Protein AF-A0A1G0ZQB7-F1 (afdb_monomer)

Solvent-accessible surface area (backbone atoms only — not comparable to full-atom values): 18658 Å² total; per-residue (Å²): 133,57,71,66,62,51,25,54,53,48,46,54,51,46,59,50,18,28,58,44,26,78,72,30,67,66,61,51,50,53,39,42,76,73,66,51,76,64,68,69,53,39,67,76,52,50,40,15,24,33,82,58,56,67,62,74,75,45,74,96,72,57,70,67,58,57,50,36,34,73,56,35,56,20,38,95,88,61,46,53,60,43,54,68,11,45,28,35,61,21,34,40,71,90,65,48,44,75,45,43,38,20,39,29,76,88,80,74,42,57,46,64,45,67,97,68,93,82,54,39,34,56,42,42,45,57,82,79,33,98,59,64,45,80,35,75,37,68,70,55,32,52,49,38,38,74,76,65,49,72,43,42,29,27,63,66,78,69,73,64,61,64,47,70,45,82,51,100,75,31,39,31,34,42,56,91,75,37,38,38,35,42,26,68,32,42,74,54,100,88,43,37,35,30,34,45,34,39,36,41,93,93,45,73,52,74,50,76,42,38,75,74,38,70,66,48,50,51,51,51,41,53,52,48,28,70,75,67,76,46,64,62,70,61,50,52,52,50,51,55,50,51,50,54,38,52,72,70,63,77,43,74,53,68,77,75,74,88,76,77,94,66,84,87,72,79,48,76,62,58,52,47,54,52,50,53,50,72,64,39,95,55,41,67,61,55,52,61,74,70,54,83,82,82,87,78,87,66,85,62,94,84,71,93,60,75,68,74,82,74,90,75,82,78,88,73,134

Radius of gyration: 23.97 Å; Cα contacts (8 Å, |Δi|>4): 428; chains: 1; bounding box: 48×66×54 Å

Mean predicted aligned error: 17.82 Å

Foldseek 3Di:
DDQVVLLVLLVVVLVVFLVQCVVDPPNQVLLVVLVQDDCVVCVVQSKGAAQFCVLVVDDPDDDSQVSCCVQQCAPPVSTGPQHQWTKTFFAALVRTTDKIWTQRSVVRAIDIGPDDDWTKHPNVLVVVDVWAFEDQDPSVVSVCVVVPNPRYMYTPQHTDDQNFDDDPAWTWGDDPQKIWGWGQFADDPQWTWTWIWIDGPRDIDIDIDTLNDPVRLVVVLVVCCVRPVDDSVSSNVVSVSVVVCVVVCVTPNNPPDDDDDDPDDDDPVNVVVVVVCVPDPCVVVVVVVPDDDDFDWDDDPDDPGGTGDDDDDDDDD

pLDDT: mean 75.72, std 21.31, range [24.89, 97.44]

Secondary structure (DSSP, 8-state):
--HHHHHHHHHHHHHHHHHHHHH-HHHHHHHHHTT---THHHHHTT-EE--S-HHHHS-SSSHHHHHHHHHTSB-TTSSBTTTT-EEEEEE-TTS-EEEEEEEETTTTEEEE-SS-S--EETGGGGGT-SS-EEPSSHHHHHHHHHTT---EEEETTSSSS-EEEEETTEEEEEETTEEEEEEEEEEETTEEEEEEEEEETTEEEEEEEETT-HHHHHHHHHHHHHHH---HHHHHHHHHHHHHHHHTT-S--S----------PPPHHHHHHHHHHHT-TTHHHHHHHH----PPP---SSS--------------

Nearest PDB structures (foldseek):
  3zm2-assembly1_A  TM=6.187E-01  e=9.526E-02  Homo sapiens
  3s3e-assembly1_A  TM=6.163E-01  e=3.653E-01  Drosophila melanogaster
  9eez-assembly1_A  TM=5.384E-01  e=2.920E-01  Homo sapiens
  2gjt-assembly3_B  TM=5.824E-01  e=4.571E-01  Homo sapiens
  2gjt-assembly3_A  TM=1.972E-01  e=1.668E-01  Homo sapiens

Structure (mmCIF, N/CA/C/O backbone):
data_AF-A0A1G0ZQB7-F1
#
_entry.id   AF-A0A1G0ZQB7-F1
#
loop_
_atom_site.group_PDB
_atom_site.id
_atom_site.type_symbol
_atom_site.label_atom_id
_atom_site.label_alt_id
_atom_site.label_comp_id
_atom_site.label_asym_id
_atom_site.label_entity_id
_atom_site.label_seq_id
_atom_site.pdbx_PDB_ins_code
_atom_site.Cartn_x
_atom_site.Cartn_y
_atom_site.Cartn_z
_atom_site.occupancy
_atom_site.B_iso_or_equiv
_atom_site.auth_seq_id
_atom_site.auth_comp_id
_atom_site.auth_asym_id
_atom_site.auth_atom_id
_atom_site.pdbx_PDB_model_num
ATOM 1 N N . MET A 1 1 ? -18.737 -5.219 5.527 1.00 72.38 1 MET A N 1
ATOM 2 C CA . MET A 1 1 ? -18.719 -4.867 4.092 1.00 72.38 1 MET A CA 1
ATOM 3 C C . MET A 1 1 ? -18.356 -6.118 3.322 1.00 72.38 1 MET A C 1
ATOM 5 O O . MET A 1 1 ? -17.461 -6.820 3.778 1.00 72.38 1 MET A O 1
ATOM 9 N N . ASP A 1 2 ? -19.062 -6.435 2.242 1.00 84.62 2 ASP A N 1
ATOM 10 C CA . ASP A 1 2 ? -18.733 -7.596 1.413 1.00 84.62 2 ASP A CA 1
ATOM 11 C C . ASP A 1 2 ? -17.463 -7.351 0.574 1.00 84.62 2 ASP A C 1
ATOM 13 O O . ASP A 1 2 ? -17.012 -6.213 0.400 1.00 84.62 2 ASP A O 1
ATOM 17 N N . ILE A 1 3 ? -16.868 -8.440 0.084 1.00 82.44 3 ILE A N 1
ATOM 18 C CA . ILE A 1 3 ? -15.588 -8.428 -0.637 1.00 82.44 3 ILE A CA 1
ATOM 19 C C . ILE A 1 3 ? -15.705 -7.667 -1.967 1.00 82.44 3 ILE A C 1
ATOM 21 O O . ILE A 1 3 ? -14.778 -6.945 -2.337 1.00 82.44 3 ILE A O 1
ATOM 25 N N . GLU A 1 4 ? -16.841 -7.778 -2.660 1.00 86.75 4 GLU A N 1
ATOM 26 C CA . GLU A 1 4 ? -17.081 -7.124 -3.952 1.00 86.75 4 GLU A CA 1
ATOM 27 C C . GLU A 1 4 ? -17.141 -5.606 -3.791 1.00 86.75 4 GLU A C 1
ATOM 29 O O . GLU A 1 4 ? -16.439 -4.860 -4.475 1.00 86.75 4 GLU A O 1
ATOM 34 N N . THR A 1 5 ? -17.915 -5.137 -2.812 1.00 88.69 5 THR A N 1
ATOM 35 C CA . THR A 1 5 ? -18.014 -3.714 -2.491 1.00 88.69 5 THR A CA 1
ATOM 36 C C . THR A 1 5 ? -16.660 -3.147 -2.081 1.00 88.69 5 THR A C 1
ATOM 38 O O . THR A 1 5 ? -16.290 -2.078 -2.571 1.00 88.69 5 THR A O 1
ATOM 41 N N . LYS A 1 6 ? -15.897 -3.859 -1.237 1.00 89.94 6 LYS A N 1
ATOM 42 C CA . LYS A 1 6 ? -14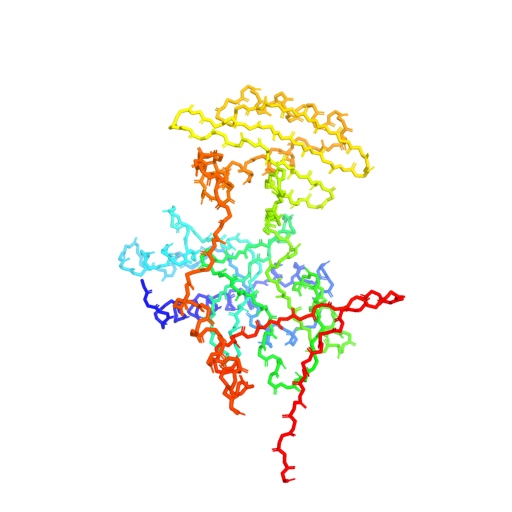.542 -3.443 -0.839 1.00 89.94 6 LYS A CA 1
ATOM 43 C C . LYS A 1 6 ? -13.636 -3.300 -2.061 1.00 89.94 6 LYS A C 1
ATOM 45 O O . LYS A 1 6 ? -13.023 -2.250 -2.235 1.00 89.94 6 LYS A O 1
ATOM 50 N N . SER A 1 7 ? -13.582 -4.320 -2.913 1.00 92.00 7 SER A N 1
ATOM 51 C CA . SER A 1 7 ? -12.745 -4.315 -4.113 1.00 92.00 7 SER A CA 1
ATOM 52 C C . SER A 1 7 ? -13.111 -3.180 -5.071 1.00 92.00 7 SER A C 1
ATOM 54 O O . SER A 1 7 ? -12.243 -2.426 -5.502 1.00 92.00 7 SER A O 1
ATOM 56 N N . ARG A 1 8 ? -14.408 -2.946 -5.301 1.00 94.00 8 ARG A N 1
ATOM 57 C CA . ARG A 1 8 ? -14.896 -1.829 -6.122 1.00 94.00 8 ARG A CA 1
ATOM 58 C C . ARG A 1 8 ? -14.489 -0.458 -5.571 1.00 94.00 8 ARG A C 1
ATOM 60 O O . ARG A 1 8 ? -14.256 0.471 -6.341 1.00 94.00 8 ARG A O 1
ATOM 67 N N . LEU A 1 9 ? -14.458 -0.290 -4.249 1.00 93.44 9 LEU A N 1
ATOM 68 C CA . LEU A 1 9 ? -14.012 0.961 -3.629 1.00 93.44 9 LEU A CA 1
ATOM 69 C C . LEU A 1 9 ? -12.501 1.154 -3.764 1.00 93.44 9 LEU A C 1
ATOM 71 O O . LEU A 1 9 ? -12.066 2.270 -4.043 1.00 93.44 9 LEU A O 1
ATOM 75 N N . ILE A 1 10 ? -11.728 0.075 -3.617 1.00 95.00 10 ILE A N 1
ATOM 76 C CA . ILE A 1 10 ? -10.285 0.081 -3.869 1.00 95.00 10 ILE A CA 1
ATOM 77 C C . ILE A 1 10 ? -10.023 0.475 -5.323 1.00 95.00 10 ILE A C 1
ATOM 79 O O . ILE A 1 10 ? -9.283 1.420 -5.558 1.00 95.00 10 ILE A O 1
ATOM 83 N N . GLU A 1 11 ? -10.705 -0.155 -6.280 1.00 95.56 11 GLU A N 1
ATOM 84 C CA . GLU A 1 11 ? -10.576 0.147 -7.709 1.00 95.56 11 GLU A CA 1
ATOM 85 C C . GLU A 1 11 ? -10.817 1.630 -8.021 1.00 95.56 11 GLU A C 1
ATOM 87 O O . GLU A 1 11 ? -10.038 2.274 -8.722 1.00 95.56 11 GLU A O 1
ATOM 92 N N . LYS A 1 12 ? -11.877 2.208 -7.444 1.00 93.62 12 LYS A N 1
ATOM 93 C CA . LYS A 1 12 ? -12.190 3.633 -7.609 1.00 93.62 12 LYS A CA 1
ATOM 94 C C . LYS A 1 12 ? -11.107 4.545 -7.041 1.00 93.62 12 LYS A C 1
ATOM 96 O O . LYS A 1 12 ? -10.814 5.569 -7.656 1.00 93.62 12 LYS A O 1
ATOM 101 N N . ALA A 1 13 ? -10.545 4.202 -5.884 1.00 94.50 13 ALA A N 1
ATOM 102 C CA . ALA A 1 13 ? -9.455 4.968 -5.297 1.00 94.50 13 ALA A CA 1
ATOM 103 C C . ALA A 1 13 ? -8.177 4.856 -6.139 1.00 94.50 13 ALA A C 1
ATOM 105 O O . ALA A 1 13 ? -7.566 5.877 -6.438 1.00 94.50 13 ALA A O 1
ATOM 106 N N . THR A 1 14 ? -7.833 3.654 -6.610 1.00 96.31 14 THR A N 1
ATOM 107 C CA . THR A 1 14 ? -6.703 3.422 -7.521 1.00 96.31 14 THR A CA 1
ATOM 108 C C . THR A 1 14 ? -6.827 4.276 -8.783 1.00 96.31 14 THR A C 1
ATOM 110 O O . THR A 1 14 ? -5.938 5.073 -9.069 1.00 96.31 14 THR A O 1
ATOM 113 N N . CYS A 1 15 ? -7.980 4.229 -9.463 1.00 94.75 15 CYS A N 1
ATOM 114 C CA . CYS A 1 15 ? -8.259 5.060 -10.639 1.00 94.75 15 CYS A CA 1
ATOM 115 C C . CYS A 1 15 ? -8.100 6.564 -10.368 1.00 94.75 15 CYS A C 1
ATOM 117 O O . CYS A 1 15 ? -7.731 7.332 -11.259 1.00 94.75 15 CYS A O 1
ATOM 119 N N . PHE A 1 16 ? -8.446 7.016 -9.160 1.00 94.88 16 PHE A N 1
ATOM 120 C CA . PHE A 1 16 ? -8.281 8.411 -8.772 1.00 94.88 16 PHE A CA 1
ATOM 121 C C . PHE A 1 16 ? -6.795 8.762 -8.605 1.00 94.88 16 PHE A C 1
ATOM 123 O O . PHE A 1 16 ? -6.338 9.772 -9.142 1.00 94.88 16 PHE A O 1
ATOM 130 N N . TYR A 1 17 ? -6.031 7.901 -7.931 1.00 96.31 17 TYR A N 1
ATOM 131 C CA . TYR A 1 17 ? -4.599 8.089 -7.709 1.00 96.31 17 TYR A CA 1
ATOM 132 C C . TYR A 1 17 ? -3.768 8.017 -8.987 1.00 96.31 17 TYR A C 1
ATOM 134 O O . TYR A 1 17 ? -2.833 8.801 -9.128 1.00 96.31 17 TYR A O 1
ATOM 142 N N . GLU A 1 18 ? -4.115 7.159 -9.945 1.00 94.56 18 GLU A N 1
ATOM 143 C CA . GLU A 1 18 ? -3.461 7.111 -11.262 1.00 94.56 18 GLU A CA 1
ATOM 144 C C . GLU A 1 18 ? -3.586 8.449 -12.008 1.00 94.56 18 GLU A C 1
ATOM 146 O O . GLU A 1 18 ? -2.608 8.990 -12.528 1.00 94.56 18 GLU A O 1
ATOM 151 N N . LYS A 1 19 ? -4.785 9.049 -12.000 1.00 90.75 19 LYS A N 1
ATOM 152 C CA . LYS A 1 19 ? -5.025 10.360 -12.628 1.00 90.75 19 LYS A CA 1
ATOM 153 C C . LYS A 1 19 ? -4.229 11.474 -11.949 1.00 90.75 19 LYS A C 1
ATOM 155 O O . LYS A 1 19 ? -3.677 12.343 -12.630 1.00 90.75 19 LYS A O 1
ATOM 160 N N . ALA A 1 20 ? -4.164 11.444 -10.619 1.00 90.38 20 ALA A N 1
ATOM 161 C CA . ALA A 1 20 ? -3.365 12.386 -9.845 1.00 90.38 20 ALA A CA 1
ATOM 162 C C . ALA A 1 20 ? -1.861 12.221 -10.131 1.00 90.38 20 ALA A C 1
ATOM 164 O O . ALA A 1 20 ? -1.165 13.218 -10.323 1.00 90.38 20 ALA A O 1
ATOM 165 N N . PHE A 1 21 ? -1.366 10.985 -10.256 1.00 93.44 21 PHE A N 1
ATOM 166 C CA . PHE A 1 21 ? 0.027 10.697 -10.612 1.00 93.44 21 PHE A CA 1
ATOM 167 C C . PHE A 1 21 ? 0.399 11.232 -11.994 1.00 93.44 21 PHE A C 1
ATOM 169 O O . PHE A 1 21 ? 1.407 11.924 -12.127 1.00 93.44 21 PHE A O 1
ATOM 176 N N . ALA A 1 22 ? -0.439 10.991 -13.007 1.00 85.81 22 ALA A N 1
ATOM 177 C CA . ALA A 1 22 ? -0.200 11.470 -14.369 1.00 85.81 22 ALA A CA 1
ATOM 178 C C . ALA A 1 22 ? -0.029 13.001 -14.438 1.00 85.81 22 ALA A C 1
ATOM 180 O O . ALA A 1 22 ? 0.757 13.514 -15.235 1.00 85.81 22 ALA A O 1
ATOM 181 N N . SER A 1 23 ? -0.725 13.727 -13.560 1.00 82.88 23 SER A N 1
ATOM 182 C CA . SER A 1 23 ? -0.659 15.191 -13.463 1.00 82.88 23 SER A CA 1
ATOM 183 C C . SER A 1 23 ? 0.441 15.694 -12.515 1.00 82.88 23 SER A C 1
ATOM 185 O O . SER A 1 23 ? 0.722 16.891 -12.480 1.00 82.88 23 SER A O 1
ATOM 187 N N . SER A 1 24 ? 1.083 14.809 -11.747 1.00 88.06 24 SER A N 1
ATOM 188 C CA . SER A 1 24 ? 2.056 15.164 -10.712 1.00 88.06 24 SER A CA 1
ATOM 189 C C . SER A 1 24 ? 3.488 15.029 -11.229 1.00 88.06 24 SER A C 1
ATOM 191 O O . SER A 1 24 ? 4.035 13.937 -11.376 1.00 88.06 24 SER A O 1
ATOM 193 N N . GLU A 1 25 ? 4.137 16.160 -11.512 1.00 89.69 25 GLU A N 1
ATOM 194 C CA . GLU A 1 25 ? 5.581 16.179 -11.796 1.00 89.69 25 GLU A CA 1
ATOM 195 C C . GLU A 1 25 ? 6.400 15.771 -10.563 1.00 89.69 25 GLU A C 1
ATOM 197 O O . GLU A 1 25 ? 7.389 15.054 -10.683 1.00 89.69 25 GLU A O 1
ATOM 202 N N . HIS A 1 26 ? 5.955 16.173 -9.370 1.00 87.62 26 HIS A N 1
ATOM 203 C CA . HIS A 1 26 ? 6.613 15.831 -8.112 1.00 87.62 26 HIS A CA 1
ATOM 204 C C . HIS A 1 26 ? 6.678 14.312 -7.890 1.00 87.62 26 HIS A C 1
ATOM 206 O O . HIS A 1 26 ? 7.757 13.787 -7.632 1.00 87.62 26 HIS A O 1
ATOM 212 N N . ALA A 1 27 ? 5.561 13.597 -8.067 1.00 87.38 27 ALA A N 1
ATOM 213 C CA . ALA A 1 27 ? 5.513 12.148 -7.859 1.00 87.38 27 ALA A CA 1
ATOM 214 C C . ALA A 1 27 ? 6.422 11.381 -8.834 1.00 87.38 27 ALA A C 1
ATOM 216 O O . ALA A 1 27 ? 7.095 10.431 -8.435 1.00 87.38 27 ALA A O 1
ATOM 217 N N . ARG A 1 28 ? 6.487 11.826 -10.096 1.00 89.94 28 ARG A N 1
ATOM 218 C CA . ARG A 1 28 ? 7.399 11.257 -11.101 1.00 89.94 28 ARG A CA 1
ATOM 219 C C . ARG A 1 28 ? 8.861 11.485 -10.725 1.00 89.94 28 ARG A C 1
ATOM 221 O O . ARG A 1 28 ? 9.631 10.532 -10.708 1.00 89.94 28 ARG A O 1
ATOM 228 N N . LYS A 1 29 ? 9.218 12.703 -10.305 1.00 91.12 29 LYS A N 1
ATOM 229 C CA . LYS A 1 29 ? 10.574 13.007 -9.818 1.00 91.12 29 LYS A CA 1
ATOM 230 C C . LYS A 1 29 ? 10.960 12.188 -8.586 1.00 91.12 29 LYS A C 1
ATOM 232 O O . LYS A 1 29 ? 12.118 11.803 -8.470 1.00 91.12 29 LYS A O 1
ATOM 237 N N . CYS A 1 30 ? 10.020 11.890 -7.685 1.00 88.31 30 CYS A N 1
ATOM 238 C CA . CYS A 1 30 ? 10.285 10.997 -6.554 1.00 88.31 30 CYS A CA 1
ATOM 239 C C . CYS A 1 30 ? 10.708 9.598 -7.028 1.00 88.31 30 CYS A C 1
ATOM 241 O O . CYS A 1 30 ? 11.708 9.075 -6.544 1.00 88.31 30 CYS A O 1
ATOM 243 N N . LEU A 1 31 ? 10.001 9.018 -8.002 1.00 89.94 31 LEU A N 1
ATOM 244 C CA . LEU A 1 31 ? 10.361 7.718 -8.577 1.00 89.94 31 LEU A CA 1
ATOM 245 C C . LEU A 1 31 ? 11.701 7.756 -9.321 1.00 89.94 31 LEU A C 1
ATOM 247 O O . LEU A 1 31 ? 12.546 6.891 -9.092 1.00 89.94 31 LEU A O 1
ATOM 251 N N . GLU A 1 32 ? 11.933 8.791 -10.128 1.00 91.56 32 GLU A N 1
ATOM 252 C CA . GLU A 1 32 ? 13.199 8.993 -10.843 1.00 91.56 32 GLU A CA 1
ATOM 253 C C . GLU A 1 32 ? 14.384 9.105 -9.872 1.00 91.56 32 GLU A C 1
ATOM 255 O O . GLU A 1 32 ? 15.432 8.503 -10.103 1.00 91.56 32 GLU A O 1
ATOM 260 N N . SER A 1 33 ? 14.209 9.812 -8.748 1.00 88.75 33 SER A N 1
ATOM 261 C CA . SER A 1 33 ? 15.242 9.949 -7.710 1.00 88.75 33 SER A CA 1
ATOM 262 C C . SER A 1 33 ? 15.573 8.635 -6.994 1.00 88.75 33 SER A C 1
ATOM 264 O O . SER A 1 33 ? 16.687 8.465 -6.506 1.00 88.75 33 SER A O 1
ATOM 266 N N . GLU A 1 34 ? 14.634 7.687 -6.982 1.00 85.69 34 GLU A N 1
ATOM 267 C CA . GLU A 1 34 ? 14.817 6.325 -6.466 1.00 85.69 34 GLU A CA 1
ATOM 268 C C . GLU A 1 34 ? 15.273 5.340 -7.565 1.00 85.69 34 GLU A C 1
ATOM 270 O O . GLU A 1 34 ? 15.361 4.133 -7.332 1.00 85.69 34 GLU A O 1
ATOM 275 N N . GLY A 1 35 ? 15.594 5.842 -8.764 1.00 89.94 35 GLY A N 1
ATOM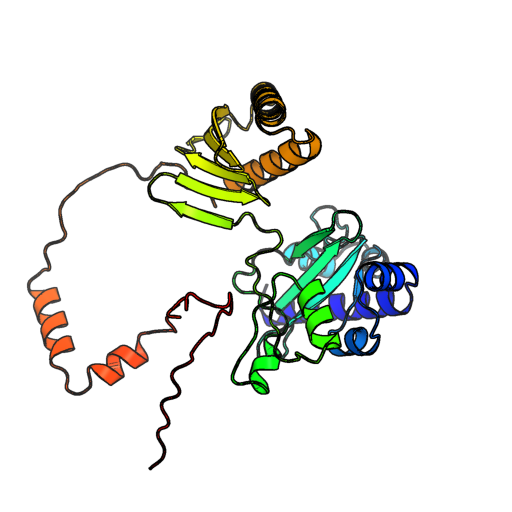 276 C CA . GLY A 1 35 ? 16.138 5.067 -9.881 1.00 89.94 35 GLY A CA 1
ATOM 277 C C . GLY A 1 35 ? 15.094 4.419 -10.793 1.00 89.94 35 GLY A C 1
ATOM 278 O O . GLY A 1 35 ? 15.466 3.630 -11.659 1.00 89.94 35 GLY A O 1
ATOM 279 N N . ILE A 1 36 ? 13.808 4.742 -10.630 1.00 93.25 36 ILE A N 1
ATOM 280 C CA . ILE A 1 36 ? 12.731 4.248 -11.495 1.00 93.25 36 ILE A CA 1
ATOM 281 C C . ILE A 1 36 ? 12.504 5.245 -12.630 1.00 93.25 36 ILE A C 1
ATOM 283 O O . ILE A 1 36 ? 11.901 6.295 -12.430 1.00 93.25 36 ILE A O 1
ATOM 287 N N . THR A 1 37 ? 13.003 4.925 -13.823 1.00 89.56 37 THR A N 1
ATOM 288 C CA . THR A 1 37 ? 12.996 5.844 -14.980 1.00 89.56 37 THR A CA 1
ATOM 289 C C . THR A 1 37 ? 12.203 5.327 -16.181 1.00 89.56 37 THR A C 1
ATOM 291 O O . THR A 1 37 ? 11.985 6.067 -17.141 1.00 89.56 37 THR A O 1
ATOM 294 N N . ASP A 1 38 ? 11.745 4.071 -16.154 1.00 87.88 38 ASP A N 1
ATOM 295 C CA . ASP A 1 38 ? 10.928 3.504 -17.227 1.00 87.88 38 ASP A CA 1
ATOM 296 C C . ASP A 1 38 ? 9.439 3.810 -17.021 1.00 87.88 38 ASP A C 1
ATOM 298 O O . ASP A 1 38 ? 8.728 3.117 -16.291 1.00 87.88 38 ASP A O 1
ATOM 302 N N . ASN A 1 39 ? 8.948 4.822 -17.735 1.00 87.25 39 ASN A N 1
ATOM 303 C CA . ASN A 1 39 ? 7.552 5.254 -17.660 1.00 87.25 39 ASN A CA 1
ATOM 304 C C . ASN A 1 39 ? 6.542 4.165 -18.069 1.00 87.25 39 ASN A C 1
ATOM 306 O O . ASN A 1 39 ? 5.371 4.264 -17.705 1.00 87.25 39 ASN A O 1
ATOM 310 N N . ARG A 1 40 ? 6.956 3.111 -18.790 1.00 90.25 40 ARG A N 1
ATOM 311 C CA . ARG A 1 40 ? 6.066 1.987 -19.147 1.00 90.25 40 ARG A CA 1
ATOM 312 C C . ARG A 1 40 ? 5.600 1.218 -17.911 1.00 90.25 40 ARG A C 1
ATOM 314 O O . ARG A 1 40 ? 4.520 0.630 -17.925 1.00 90.25 40 ARG A O 1
ATOM 321 N N . LEU A 1 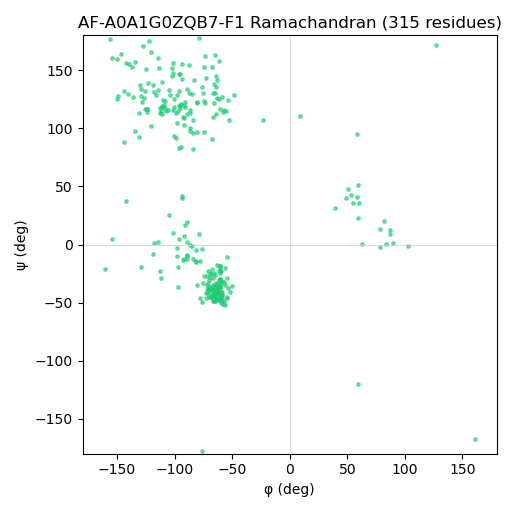41 ? 6.390 1.245 -16.837 1.00 90.88 41 LEU A N 1
ATOM 322 C CA . LEU A 1 41 ? 6.022 0.632 -15.564 1.00 90.88 41 LEU A CA 1
ATOM 323 C C . LEU A 1 41 ? 4.861 1.360 -14.885 1.00 90.88 41 LEU A C 1
ATOM 325 O O . LEU A 1 41 ? 4.126 0.736 -14.127 1.00 90.88 41 LEU A O 1
ATOM 329 N N . TYR A 1 42 ? 4.665 2.650 -15.176 1.00 90.56 42 TYR A N 1
ATOM 330 C CA . TYR A 1 42 ? 3.627 3.456 -14.535 1.00 90.56 42 TYR A CA 1
ATOM 331 C C . TYR A 1 42 ? 2.238 2.968 -14.935 1.00 90.56 42 TYR A C 1
ATOM 333 O O . TYR A 1 42 ? 1.396 2.740 -14.072 1.00 90.56 42 TYR A O 1
ATOM 341 N N . GLU A 1 43 ? 2.026 2.747 -16.232 1.00 88.56 43 GLU A N 1
ATOM 342 C CA . GLU A 1 43 ? 0.772 2.204 -16.757 1.00 88.56 43 GLU A CA 1
ATOM 343 C C . GLU A 1 43 ? 0.633 0.714 -16.428 1.00 88.56 43 GLU A C 1
ATOM 345 O O . GLU A 1 43 ? -0.402 0.295 -15.915 1.00 88.56 43 GLU A O 1
ATOM 350 N N . ARG A 1 44 ? 1.698 -0.077 -16.637 1.00 91.50 44 ARG A N 1
ATOM 351 C CA . ARG A 1 44 ? 1.697 -1.526 -16.374 1.00 91.50 44 ARG A CA 1
ATOM 352 C C . ARG A 1 44 ? 1.272 -1.863 -14.947 1.00 91.50 44 ARG A C 1
ATOM 354 O O . ARG A 1 44 ? 0.472 -2.770 -14.757 1.00 91.50 44 ARG A O 1
ATOM 361 N N . HIS A 1 45 ? 1.813 -1.142 -13.968 1.00 94.38 45 HIS A N 1
ATOM 362 C CA . HIS A 1 45 ? 1.570 -1.390 -12.545 1.00 94.38 45 HIS A CA 1
ATOM 363 C C . HIS A 1 45 ? 0.568 -0.426 -11.923 1.00 94.38 45 HIS A C 1
ATOM 365 O O . HIS A 1 45 ? 0.417 -0.415 -10.700 1.00 94.38 45 HIS A O 1
ATOM 371 N N . ARG 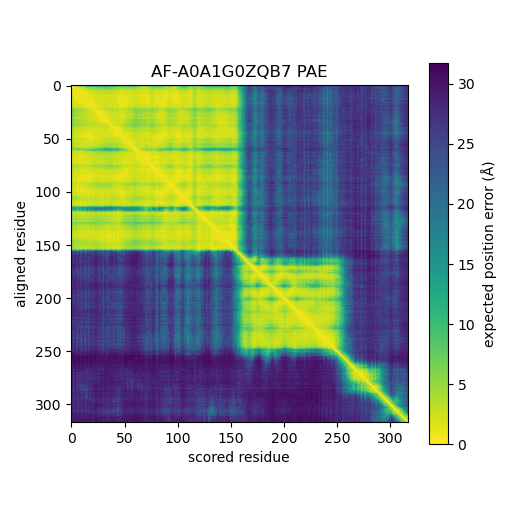A 1 46 ? -0.116 0.374 -12.754 1.00 95.31 46 ARG A N 1
ATOM 372 C CA . ARG A 1 46 ? -1.152 1.324 -12.329 1.00 95.31 46 ARG A CA 1
ATOM 373 C C . ARG A 1 46 ? -0.683 2.222 -11.182 1.00 95.31 46 ARG A C 1
ATOM 375 O O . ARG A 1 46 ? -1.354 2.368 -10.157 1.00 95.31 46 ARG A O 1
ATOM 382 N N . ILE A 1 47 ? 0.516 2.779 -11.335 1.00 96.38 47 ILE A N 1
ATOM 383 C CA . ILE A 1 47 ? 1.137 3.611 -10.308 1.00 96.38 47 ILE A CA 1
ATOM 384 C C . ILE A 1 47 ? 0.328 4.899 -10.141 1.00 96.38 47 ILE A C 1
ATOM 386 O O . ILE A 1 47 ? 0.014 5.600 -11.103 1.00 96.38 47 ILE A O 1
ATOM 390 N N . GLY A 1 48 ? 0.008 5.210 -8.889 1.00 97.12 48 GLY A N 1
ATOM 391 C CA . GLY A 1 48 ? -0.773 6.374 -8.498 1.00 97.12 48 GLY A CA 1
ATOM 392 C C . GLY A 1 48 ? -0.039 7.294 -7.524 1.00 97.12 48 GLY A C 1
ATOM 393 O O . GLY A 1 48 ? 1.067 7.011 -7.067 1.00 97.12 48 GLY A O 1
ATOM 394 N N . PHE A 1 49 ? -0.664 8.424 -7.202 1.00 97.44 49 PHE A N 1
ATOM 395 C CA . PHE A 1 49 ? -0.191 9.367 -6.198 1.00 97.44 49 PHE A CA 1
ATOM 396 C C . PHE A 1 49 ? -1.373 9.902 -5.405 1.00 97.44 49 PHE A C 1
ATOM 398 O O . PHE A 1 49 ? -2.352 10.381 -5.975 1.00 97.44 49 PHE A O 1
ATOM 405 N N . SER A 1 50 ? -1.274 9.841 -4.083 1.00 96.75 50 SER A N 1
ATOM 406 C CA . SER A 1 50 ? -2.308 10.349 -3.187 1.00 96.75 50 SER A CA 1
ATOM 407 C C . SER A 1 50 ? -1.912 11.740 -2.684 1.00 96.75 50 SER A C 1
ATOM 409 O O . SER A 1 50 ? -1.234 11.887 -1.670 1.00 96.75 50 SER A O 1
ATOM 411 N N . ASP A 1 51 ? -2.349 12.785 -3.384 1.00 92.50 51 ASP A N 1
ATOM 412 C CA . ASP A 1 51 ? -2.022 14.193 -3.103 1.00 92.50 51 ASP A CA 1
ATOM 413 C C . ASP A 1 51 ? -2.961 14.875 -2.082 1.00 92.50 51 ASP A C 1
ATOM 415 O O . ASP A 1 51 ? -2.789 16.050 -1.744 1.00 92.50 51 ASP A O 1
ATOM 419 N N . GLY A 1 52 ? -3.962 14.159 -1.562 1.00 90.94 52 GLY A N 1
ATOM 420 C CA . GLY A 1 52 ? -4.980 14.730 -0.677 1.00 90.94 52 GLY A CA 1
ATOM 421 C C . GLY A 1 52 ? -6.214 15.281 -1.409 1.00 90.94 52 GLY A C 1
ATOM 422 O O . GLY A 1 52 ? -7.093 15.863 -0.763 1.00 90.94 52 GLY A O 1
ATOM 423 N N . SER A 1 53 ? -6.285 15.173 -2.741 1.00 91.00 53 SER A N 1
ATOM 424 C CA . SER A 1 53 ? -7.402 15.697 -3.531 1.00 91.00 53 SER A CA 1
ATOM 425 C C . SER A 1 53 ? -8.632 14.786 -3.567 1.00 91.00 53 SER A C 1
ATOM 427 O O . SER A 1 53 ? -9.717 15.291 -3.870 1.00 91.00 53 SER A O 1
ATOM 429 N N . LEU A 1 54 ? -8.537 13.507 -3.177 1.00 90.19 54 LEU A N 1
ATOM 430 C CA . LEU A 1 54 ? -9.685 12.588 -3.169 1.00 90.19 54 LEU A CA 1
ATOM 431 C C . LEU A 1 54 ? -10.789 13.122 -2.260 1.00 90.19 54 LEU A C 1
ATOM 433 O O . LEU A 1 54 ? -11.955 13.145 -2.644 1.00 90.19 54 LEU A O 1
ATOM 437 N N . VAL A 1 55 ? -10.419 13.643 -1.087 1.00 89.06 55 VAL A N 1
ATOM 438 C CA . VAL A 1 55 ? -11.370 14.222 -0.121 1.00 89.06 55 VAL A CA 1
ATOM 439 C C . VAL A 1 55 ? -12.168 15.379 -0.729 1.00 89.06 55 VAL A C 1
ATOM 441 O O . VAL A 1 55 ? -13.334 15.560 -0.396 1.00 89.06 55 VAL A O 1
ATOM 444 N N . LYS A 1 56 ? -11.574 16.142 -1.657 1.00 89.06 56 LYS A N 1
ATOM 445 C CA . LYS A 1 56 ? -12.248 17.259 -2.339 1.00 89.06 56 LYS A CA 1
ATOM 446 C C . LYS A 1 56 ? -13.251 16.781 -3.391 1.00 89.06 56 LYS A C 1
ATOM 448 O O . LYS A 1 56 ? -14.203 17.498 -3.682 1.00 89.06 56 LYS A O 1
ATOM 453 N N . ALA A 1 57 ? -13.028 15.599 -3.964 1.00 85.94 57 ALA A N 1
ATOM 454 C CA . ALA A 1 57 ? -13.915 14.976 -4.943 1.00 85.94 57 ALA A CA 1
ATOM 455 C C . ALA A 1 57 ? -15.077 14.201 -4.294 1.00 85.94 57 ALA A C 1
ATOM 457 O O . ALA A 1 57 ? -16.023 13.812 -4.980 1.00 85.94 57 ALA A O 1
ATOM 458 N N . LEU A 1 58 ? -15.013 13.966 -2.981 1.00 86.06 58 LEU A N 1
ATOM 459 C CA . LEU A 1 58 ? -16.045 13.271 -2.221 1.00 86.06 58 LEU A CA 1
ATOM 460 C C . LEU A 1 58 ? -17.138 14.233 -1.728 1.00 86.06 58 LEU A C 1
ATOM 462 O O . LEU A 1 58 ? -16.887 15.423 -1.514 1.00 86.06 58 LEU A O 1
ATOM 466 N N . PRO A 1 59 ? -18.368 13.734 -1.499 1.00 85.88 59 PRO A N 1
ATOM 467 C CA . PRO A 1 59 ? -19.374 14.505 -0.782 1.00 85.88 59 PRO A CA 1
ATOM 468 C C . PRO A 1 59 ? -18.892 14.815 0.643 1.00 85.88 59 PRO A C 1
ATOM 470 O O . PRO A 1 59 ? -18.051 14.111 1.194 1.00 85.88 59 PRO A O 1
ATOM 473 N N . LYS A 1 60 ? -19.452 15.856 1.271 1.00 80.69 60 LYS A N 1
ATOM 474 C CA . LYS A 1 60 ? -19.082 16.257 2.643 1.00 80.69 60 LYS A CA 1
ATOM 475 C C . LYS A 1 60 ? -19.535 15.257 3.715 1.00 80.69 60 LYS A C 1
ATOM 477 O O . LYS A 1 60 ? -18.941 15.204 4.785 1.00 80.69 60 LYS A O 1
ATOM 482 N N . GLN A 1 61 ? -20.614 14.520 3.457 1.00 80.62 61 GLN A N 1
ATOM 483 C CA . GLN A 1 61 ? -21.165 13.486 4.336 1.00 80.62 61 GLN A CA 1
ATOM 484 C C . GLN A 1 61 ? -21.768 12.362 3.487 1.00 80.62 61 GLN A C 1
ATOM 486 O O . GLN A 1 61 ? -22.043 12.545 2.300 1.00 80.62 61 GLN A O 1
ATOM 491 N N . GLY A 1 62 ? -22.006 11.210 4.110 1.00 86.69 62 GLY A N 1
ATOM 492 C CA . GLY A 1 62 ? -22.775 10.119 3.523 1.00 86.69 62 GLY A CA 1
ATOM 493 C C . GLY A 1 62 ? -22.045 8.784 3.539 1.00 86.69 62 GLY A C 1
ATOM 494 O O . GLY A 1 62 ? -20.848 8.704 3.809 1.00 86.69 62 GLY A O 1
ATOM 495 N N . ARG A 1 63 ? -22.794 7.739 3.176 1.00 89.81 63 ARG A N 1
ATOM 496 C CA . ARG A 1 63 ? -22.384 6.331 3.263 1.00 89.81 63 ARG A CA 1
ATOM 497 C C . ARG A 1 63 ? -21.016 6.038 2.641 1.00 89.81 63 ARG A C 1
ATOM 499 O O . ARG A 1 63 ? -20.269 5.229 3.174 1.00 89.81 63 ARG A O 1
ATOM 506 N N . ILE A 1 64 ? -20.669 6.709 1.542 1.00 89.06 64 ILE A N 1
ATOM 507 C CA . ILE A 1 64 ? -19.377 6.519 0.871 1.00 89.06 64 ILE A CA 1
ATOM 508 C C . ILE A 1 64 ? -18.186 6.904 1.759 1.00 89.06 64 ILE A C 1
ATOM 510 O O . ILE A 1 64 ? -17.157 6.242 1.705 1.00 89.06 64 ILE A O 1
ATOM 514 N N . ILE A 1 65 ? -18.314 7.935 2.599 1.00 90.25 65 ILE A N 1
ATOM 515 C CA . ILE A 1 65 ? -17.237 8.343 3.511 1.00 90.25 65 ILE A CA 1
ATOM 516 C C . ILE A 1 65 ? -17.032 7.264 4.567 1.00 90.25 65 ILE A C 1
ATOM 518 O O . ILE A 1 65 ? -15.897 6.868 4.822 1.00 90.25 65 ILE A O 1
ATOM 522 N N . ASP A 1 66 ? -18.122 6.761 5.143 1.00 90.81 66 ASP A N 1
ATOM 523 C CA . ASP A 1 66 ? -18.076 5.712 6.163 1.00 90.81 66 ASP A CA 1
ATOM 524 C C . ASP A 1 66 ? -17.496 4.413 5.593 1.00 90.81 66 ASP A C 1
ATOM 526 O O . ASP A 1 66 ? -16.676 3.757 6.234 1.00 90.81 66 ASP A O 1
ATOM 530 N N . GLU A 1 67 ? -17.851 4.072 4.352 1.00 92.38 67 GLU A N 1
ATOM 531 C CA . GLU A 1 67 ? -17.282 2.930 3.640 1.00 92.38 67 GLU A CA 1
ATOM 532 C C . GLU A 1 67 ? -15.777 3.113 3.380 1.00 92.38 67 GLU A C 1
ATOM 534 O O . GLU A 1 67 ? -14.994 2.210 3.678 1.00 92.38 67 GLU A O 1
ATOM 539 N N . LEU A 1 68 ? -15.340 4.287 2.909 1.00 89.94 68 LEU A N 1
ATOM 540 C CA . LEU A 1 68 ? -13.920 4.581 2.682 1.00 89.94 68 LEU A CA 1
ATOM 541 C C . LEU A 1 68 ? -13.100 4.598 3.982 1.00 89.94 68 LEU A C 1
ATOM 543 O O . LEU A 1 68 ? -11.951 4.150 3.979 1.00 89.94 68 LEU A O 1
ATOM 547 N N . LYS A 1 69 ? -13.689 5.056 5.094 1.00 91.12 69 LYS A N 1
ATOM 548 C CA . LYS A 1 69 ? -13.098 4.948 6.438 1.00 91.12 69 LYS A CA 1
ATOM 549 C C . LYS A 1 69 ? -13.015 3.499 6.903 1.00 91.12 69 LYS A C 1
ATOM 551 O O . LYS A 1 69 ? -11.987 3.073 7.420 1.00 91.12 69 LYS A O 1
ATOM 556 N N . SER A 1 70 ? -14.074 2.722 6.683 1.00 89.44 70 SER A N 1
ATOM 557 C CA . SER A 1 70 ? -14.137 1.313 7.075 1.00 89.44 70 SER A CA 1
ATOM 558 C C . SER A 1 70 ? -13.087 0.455 6.367 1.00 89.44 70 SER A C 1
ATOM 560 O O . SER A 1 70 ? -12.604 -0.500 6.973 1.00 89.44 70 SER A O 1
ATOM 562 N N . ILE A 1 71 ? -12.745 0.757 5.109 1.00 88.81 71 ILE A N 1
ATOM 563 C CA . ILE A 1 71 ? -11.690 0.034 4.375 1.00 88.81 71 ILE A CA 1
ATOM 564 C C . ILE A 1 71 ? -10.293 0.634 4.576 1.00 88.81 71 ILE A C 1
ATOM 566 O O . ILE A 1 71 ? -9.312 -0.004 4.206 1.00 88.81 71 ILE A O 1
ATOM 570 N N . GLY A 1 72 ? -10.199 1.835 5.153 1.00 89.81 72 GLY A N 1
ATOM 571 C CA . GLY A 1 72 ? -8.944 2.515 5.465 1.00 89.81 72 GLY A CA 1
ATOM 572 C C . GLY A 1 72 ? -8.348 3.366 4.342 1.00 89.81 72 GLY A C 1
ATOM 573 O O . GLY A 1 72 ? -7.202 3.775 4.468 1.00 89.81 72 GLY A O 1
ATOM 574 N N . ILE A 1 73 ? -9.087 3.663 3.265 1.00 91.88 73 ILE A N 1
ATOM 575 C CA . ILE A 1 73 ? -8.662 4.684 2.282 1.00 91.88 73 ILE A CA 1
ATOM 576 C C . ILE A 1 73 ? -8.630 6.059 2.959 1.00 91.88 73 ILE A C 1
ATOM 578 O O . ILE A 1 73 ? -7.692 6.835 2.780 1.00 91.88 73 ILE A O 1
ATOM 582 N N . LEU A 1 74 ? -9.649 6.340 3.776 1.00 90.62 74 LEU A N 1
ATOM 583 C CA . LEU A 1 74 ? -9.672 7.481 4.682 1.00 90.62 74 LEU A CA 1
ATOM 584 C C . LEU A 1 74 ? -9.371 7.009 6.106 1.00 90.62 74 LEU A C 1
ATOM 586 O O . LEU A 1 74 ? -9.804 5.937 6.525 1.00 90.62 74 LEU A O 1
ATOM 590 N N . ASN A 1 75 ? -8.669 7.830 6.878 1.00 86.94 75 ASN A N 1
ATOM 591 C CA . ASN A 1 75 ? -8.542 7.636 8.316 1.00 86.94 75 ASN A CA 1
ATOM 592 C C . ASN A 1 75 ? -9.806 8.120 9.054 1.00 86.94 75 ASN A C 1
ATOM 594 O O . ASN A 1 75 ? -10.735 8.679 8.465 1.00 86.94 75 ASN A O 1
ATOM 598 N N . GLN A 1 76 ? -9.831 7.958 10.379 1.00 84.38 76 GLN A N 1
ATOM 599 C CA . GLN A 1 76 ? -10.981 8.362 11.200 1.00 84.38 76 GLN A CA 1
ATOM 600 C C . GLN A 1 76 ? -11.288 9.867 11.113 1.00 84.38 76 GLN A C 1
ATOM 602 O O . GLN A 1 76 ? -12.457 10.262 11.138 1.00 84.38 76 GLN A O 1
ATOM 607 N N . ASN A 1 77 ? -10.259 10.688 10.887 1.00 86.00 77 ASN A N 1
ATOM 608 C CA . ASN A 1 77 ? -10.371 12.135 10.697 1.00 86.00 77 ASN A CA 1
ATOM 609 C C . ASN A 1 77 ? -10.890 12.520 9.297 1.00 86.00 77 ASN A C 1
ATOM 611 O O . ASN A 1 77 ? -11.119 13.696 9.034 1.00 86.00 77 ASN A O 1
ATOM 615 N N . GLY A 1 78 ? -11.097 11.551 8.398 1.00 87.00 78 GLY A N 1
ATOM 616 C CA . GLY A 1 78 ? -11.562 11.789 7.030 1.00 87.00 78 GLY A CA 1
ATOM 617 C C . GLY A 1 78 ? -10.473 12.279 6.076 1.00 87.00 78 GLY A C 1
ATOM 618 O O . GLY A 1 78 ? -10.798 12.735 4.984 1.00 87.00 78 GLY A O 1
ATOM 619 N N . THR A 1 79 ? -9.198 12.192 6.461 1.00 91.38 79 THR A N 1
ATOM 620 C CA . THR A 1 79 ? -8.076 12.459 5.554 1.00 91.38 79 THR A CA 1
ATOM 621 C C . THR A 1 79 ? -7.589 11.163 4.925 1.00 91.38 79 THR A C 1
ATOM 623 O O . THR A 1 79 ? -7.744 10.090 5.502 1.00 91.38 79 THR A O 1
ATOM 626 N N . GLU A 1 80 ? -6.964 11.252 3.759 1.00 92.00 80 GLU A N 1
ATOM 627 C CA . GLU A 1 80 ? -6.428 10.079 3.063 1.00 92.00 80 GLU A CA 1
ATOM 628 C C . GLU A 1 80 ? -5.316 9.404 3.869 1.00 92.00 80 GLU A C 1
ATOM 630 O O . GLU A 1 80 ? -4.429 10.087 4.387 1.00 92.00 80 GLU A O 1
ATOM 635 N N . LEU A 1 81 ? -5.353 8.071 3.961 1.00 93.31 81 LEU A N 1
ATOM 636 C CA . LEU A 1 81 ? -4.302 7.277 4.604 1.00 93.31 81 LEU A CA 1
ATOM 637 C C . LEU A 1 81 ? -2.964 7.440 3.876 1.00 93.31 81 LEU A C 1
ATOM 639 O O . LEU A 1 81 ? -1.923 7.563 4.512 1.00 93.31 81 LEU A O 1
ATOM 643 N N . PHE A 1 82 ? -3.005 7.458 2.545 1.00 94.75 82 PHE A N 1
ATOM 644 C CA . PHE A 1 82 ? -1.826 7.487 1.683 1.00 94.75 82 PHE A CA 1
ATOM 645 C C . PHE A 1 82 ? -1.379 8.903 1.318 1.00 94.75 82 PHE A C 1
ATOM 647 O O . PHE A 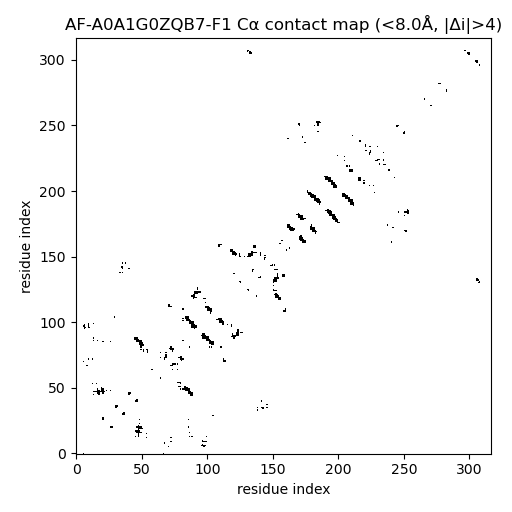1 82 ? -0.643 9.077 0.352 1.00 94.75 82 PHE A O 1
ATOM 654 N N . LYS A 1 83 ? -1.829 9.945 2.028 1.00 94.88 83 LYS A N 1
ATOM 655 C CA . LYS A 1 83 ? -1.471 11.330 1.691 1.00 94.88 83 LYS A CA 1
ATOM 656 C C . LYS A 1 83 ? 0.057 11.493 1.594 1.00 94.88 83 LYS A C 1
ATOM 658 O O . LYS A 1 83 ? 0.768 11.182 2.542 1.00 94.88 83 LYS A O 1
ATOM 663 N N . GLY A 1 84 ? 0.535 11.985 0.451 1.00 92.62 84 GLY A N 1
ATOM 664 C CA . GLY A 1 84 ? 1.955 12.138 0.120 1.00 92.62 84 GLY A CA 1
ATOM 665 C C . GLY A 1 84 ? 2.637 10.880 -0.431 1.00 92.62 84 GLY A C 1
ATOM 666 O O . GLY A 1 84 ? 3.825 10.928 -0.726 1.00 92.62 84 GLY A O 1
ATOM 667 N N . CYS A 1 85 ? 1.929 9.759 -0.585 1.00 95.94 85 CYS A N 1
ATOM 668 C CA . CYS A 1 85 ? 2.516 8.500 -1.041 1.00 95.94 85 CYS A CA 1
ATOM 669 C C . CYS A 1 85 ? 2.336 8.278 -2.547 1.00 95.94 85 CYS A C 1
ATOM 671 O O . CYS A 1 85 ? 1.285 8.587 -3.116 1.00 95.94 85 CYS A O 1
ATOM 673 N N . VAL A 1 86 ? 3.330 7.629 -3.157 1.00 97.25 86 VAL A N 1
ATOM 674 C CA . VAL A 1 86 ? 3.173 6.906 -4.425 1.00 97.25 86 VAL A CA 1
ATOM 675 C C . VAL A 1 86 ? 2.437 5.602 -4.132 1.00 97.25 86 VAL A C 1
ATOM 677 O O . VAL A 1 86 ? 2.806 4.886 -3.206 1.00 97.25 86 VAL A O 1
ATOM 680 N N . THR A 1 87 ? 1.382 5.290 -4.874 1.00 97.44 87 THR A N 1
ATOM 681 C CA . THR A 1 87 ? 0.508 4.147 -4.593 1.00 97.44 87 THR A CA 1
ATOM 682 C C . THR A 1 87 ? 0.636 3.056 -5.646 1.00 97.44 87 THR A C 1
ATOM 684 O O . THR A 1 87 ? 0.643 3.343 -6.838 1.00 97.44 87 THR A O 1
ATOM 687 N N . PHE A 1 88 ? 0.634 1.804 -5.203 1.00 96.88 88 PHE A N 1
ATOM 688 C CA . PHE A 1 88 ? 0.664 0.601 -6.024 1.00 96.88 88 PHE A CA 1
ATOM 689 C C . PHE A 1 88 ? -0.547 -0.259 -5.657 1.00 96.88 88 PHE A C 1
ATOM 691 O O . PHE A 1 88 ? -0.628 -0.729 -4.514 1.00 96.88 88 PHE A O 1
ATOM 698 N N . PRO A 1 89 ? -1.519 -0.463 -6.557 1.00 95.69 89 PRO A N 1
ATOM 699 C CA . PRO A 1 89 ? -2.588 -1.405 -6.281 1.00 95.69 89 PRO A CA 1
ATOM 700 C C . PRO A 1 89 ? -2.026 -2.821 -6.154 1.00 95.69 89 PRO A C 1
ATOM 702 O O . PRO A 1 89 ? -1.067 -3.206 -6.820 1.00 95.69 89 PRO A O 1
ATOM 705 N N . ILE A 1 90 ? -2.634 -3.600 -5.267 1.00 94.31 90 ILE A N 1
ATOM 706 C CA . ILE A 1 90 ? -2.353 -5.020 -5.108 1.00 94.31 90 ILE A CA 1
ATOM 707 C C . ILE A 1 90 ? -3.576 -5.772 -5.595 1.00 94.31 90 ILE A C 1
ATOM 709 O O . ILE A 1 90 ? -4.665 -5.614 -5.030 1.00 94.31 90 ILE A O 1
ATOM 713 N N . MET A 1 91 ? -3.359 -6.589 -6.616 1.00 91.25 91 MET A N 1
ATOM 714 C CA . MET A 1 91 ? -4.371 -7.437 -7.225 1.00 91.25 91 MET A CA 1
ATOM 715 C C . MET A 1 91 ? -4.214 -8.880 -6.746 1.00 91.25 91 MET A C 1
ATOM 717 O O . MET A 1 91 ? -3.113 -9.300 -6.379 1.00 91.25 91 MET A O 1
ATOM 721 N N . ASP A 1 92 ? -5.312 -9.628 -6.712 1.00 87.50 92 ASP A N 1
ATOM 722 C CA . ASP A 1 92 ? -5.246 -11.084 -6.609 1.00 87.50 92 ASP A CA 1
ATOM 723 C C . ASP A 1 92 ? -4.865 -11.727 -7.954 1.00 87.50 92 ASP A C 1
ATOM 725 O O . ASP A 1 92 ? -4.577 -11.044 -8.937 1.00 87.50 92 ASP A O 1
ATOM 729 N N . GLU A 1 93 ? -4.829 -13.059 -7.995 1.00 85.50 93 GLU A N 1
ATOM 730 C CA . GLU A 1 93 ? -4.484 -13.809 -9.205 1.00 85.50 93 GLU A CA 1
ATOM 731 C C . GLU A 1 93 ? -5.453 -13.522 -10.358 1.00 85.50 93 GLU A C 1
ATOM 733 O O . GLU A 1 93 ? -5.027 -13.524 -11.509 1.00 85.50 93 GLU A O 1
ATOM 738 N N . ASP A 1 94 ? -6.720 -13.203 -10.079 1.00 85.62 94 ASP A N 1
ATOM 739 C CA . ASP A 1 94 ? -7.748 -12.895 -11.078 1.00 85.62 94 ASP A CA 1
ATOM 740 C C . ASP A 1 94 ? -7.694 -11.452 -11.595 1.00 85.62 94 ASP A C 1
ATOM 742 O O . ASP A 1 94 ? -8.393 -11.105 -12.547 1.00 85.62 94 ASP A O 1
ATOM 746 N N . GLY A 1 95 ? -6.812 -10.637 -11.025 1.00 86.56 95 GLY A N 1
ATOM 747 C CA . GLY A 1 95 ? -6.641 -9.230 -11.353 1.00 86.56 95 GLY A CA 1
ATOM 748 C C . GLY A 1 95 ? -7.636 -8.307 -10.664 1.00 86.56 95 GLY A C 1
ATOM 749 O O . GLY A 1 95 ? -7.881 -7.177 -11.093 1.00 86.56 95 GLY A O 1
ATOM 750 N N . LYS A 1 96 ? -8.237 -8.785 -9.574 1.00 90.25 96 LYS A N 1
ATOM 751 C CA . LYS A 1 96 ? -9.167 -8.009 -8.771 1.00 90.25 96 LYS A CA 1
ATOM 752 C C . LYS A 1 96 ? -8.415 -7.246 -7.676 1.00 90.25 96 LYS A C 1
ATOM 754 O O . LYS A 1 96 ? -7.615 -7.839 -6.949 1.00 90.25 96 LYS A O 1
ATOM 759 N N . PRO A 1 97 ? -8.705 -5.950 -7.466 1.00 91.50 97 PRO A N 1
ATOM 760 C CA . PRO A 1 97 ? -8.056 -5.176 -6.417 1.00 91.50 97 PRO A CA 1
ATOM 761 C C . PRO A 1 97 ? -8.415 -5.684 -5.031 1.00 91.50 97 PRO A C 1
ATOM 763 O O . PRO A 1 97 ? -9.584 -5.681 -4.626 1.00 91.50 97 PRO A O 1
ATOM 766 N N . VAL A 1 98 ? -7.385 -6.057 -4.277 1.00 91.31 98 VAL A N 1
ATOM 767 C CA . VAL A 1 98 ? -7.512 -6.526 -2.898 1.00 91.31 98 VAL A CA 1
ATOM 768 C C . VAL A 1 98 ? -6.918 -5.547 -1.896 1.00 91.31 98 VAL A C 1
ATOM 770 O O . VAL A 1 98 ? -7.398 -5.495 -0.762 1.00 91.31 98 VAL A O 1
ATOM 773 N N . ASN A 1 99 ? -5.907 -4.754 -2.272 1.00 93.38 99 ASN A N 1
ATOM 774 C CA . ASN A 1 99 ? -5.278 -3.756 -1.400 1.00 93.38 99 ASN A CA 1
ATOM 775 C C . ASN A 1 99 ? -4.600 -2.627 -2.209 1.00 93.38 99 ASN A C 1
ATOM 777 O O . ASN A 1 99 ? -4.560 -2.672 -3.433 1.00 93.38 99 ASN A O 1
ATOM 781 N N . ILE A 1 100 ? -4.050 -1.630 -1.518 1.00 94.56 100 ILE A N 1
ATOM 782 C CA . ILE A 1 100 ? -3.140 -0.610 -2.043 1.00 94.56 100 ILE A CA 1
ATOM 783 C C . ILE A 1 100 ? -1.920 -0.564 -1.123 1.00 94.56 100 ILE A C 1
ATOM 785 O O . ILE A 1 100 ? -2.062 -0.530 0.102 1.00 94.56 100 ILE A O 1
ATOM 789 N N . CYS A 1 101 ? -0.732 -0.554 -1.713 1.00 94.44 101 CYS A N 1
ATOM 790 C CA . CYS A 1 101 ? 0.510 -0.215 -1.039 1.00 94.44 101 CYS A CA 1
ATOM 791 C C . CYS A 1 101 ? 0.852 1.252 -1.316 1.00 94.44 101 CYS A C 1
ATOM 793 O O . CYS A 1 101 ? 0.871 1.657 -2.471 1.00 94.44 101 CYS A O 1
ATOM 795 N N . GLY A 1 102 ? 1.121 2.055 -0.291 1.00 94.62 102 GLY A N 1
ATOM 796 C CA . GLY A 1 102 ? 1.605 3.427 -0.445 1.00 94.62 102 GLY A CA 1
ATOM 797 C C . GLY A 1 102 ? 3.060 3.541 -0.012 1.00 94.62 102 GLY A C 1
ATOM 798 O O . GLY A 1 102 ? 3.351 3.272 1.145 1.00 94.62 102 GLY A O 1
ATOM 799 N N . TYR A 1 103 ? 3.961 3.955 -0.897 1.00 93.19 103 TYR A N 1
ATOM 800 C CA . TYR A 1 103 ? 5.334 4.333 -0.569 1.00 93.19 103 TYR A CA 1
ATOM 801 C C . TYR A 1 103 ? 5.404 5.831 -0.270 1.00 93.19 103 TYR A C 1
ATOM 803 O O . TYR A 1 103 ? 5.102 6.652 -1.137 1.00 93.19 103 TYR A O 1
ATOM 811 N N . ASN A 1 104 ? 5.802 6.191 0.947 1.00 88.38 104 ASN A N 1
ATOM 812 C CA . ASN A 1 104 ? 6.085 7.569 1.320 1.00 88.38 104 ASN A CA 1
ATOM 813 C C . ASN A 1 104 ? 7.549 7.894 0.959 1.00 88.38 104 ASN A C 1
ATOM 815 O O . ASN A 1 104 ? 8.452 7.339 1.590 1.00 88.38 104 ASN A O 1
ATOM 819 N N . PRO A 1 105 ? 7.801 8.785 -0.017 1.00 83.12 105 PRO A N 1
ATOM 820 C CA . PRO A 1 105 ? 9.154 9.111 -0.459 1.00 83.12 105 PRO A CA 1
ATOM 821 C C . PRO A 1 105 ? 9.959 9.920 0.570 1.00 83.12 105 PRO A C 1
ATOM 823 O O . PRO A 1 105 ? 11.185 9.876 0.539 1.00 83.12 105 PRO A O 1
ATOM 826 N N . GLU A 1 106 ? 9.304 10.633 1.492 1.00 82.31 106 GLU A N 1
ATOM 827 C CA . GLU A 1 106 ? 9.981 11.414 2.536 1.00 82.31 106 GLU A CA 1
ATOM 828 C C . GLU A 1 106 ? 10.514 10.507 3.649 1.00 82.31 106 GLU A C 1
ATOM 830 O O . GLU A 1 106 ? 11.682 10.590 4.024 1.00 82.31 106 GLU A O 1
ATOM 835 N N . SER A 1 107 ? 9.669 9.612 4.169 1.00 80.62 107 SER A N 1
ATOM 836 C CA . SER A 1 107 ? 10.042 8.696 5.255 1.00 80.62 107 SER A CA 1
ATOM 837 C C . SER A 1 107 ? 10.644 7.378 4.772 1.00 80.62 107 SER A C 1
ATOM 839 O O . SER A 1 107 ? 11.133 6.603 5.591 1.00 80.62 107 SER A O 1
ATOM 841 N N . LYS A 1 108 ? 10.586 7.097 3.465 1.00 80.88 108 LYS A N 1
ATOM 842 C CA . LYS A 1 108 ? 10.972 5.818 2.844 1.00 80.88 108 LYS A CA 1
ATOM 843 C C . LYS A 1 108 ? 10.256 4.611 3.453 1.00 80.88 108 LYS A C 1
ATOM 845 O O . LYS A 1 108 ? 10.820 3.525 3.588 1.00 80.88 108 LYS A O 1
ATOM 850 N N . THR A 1 109 ? 8.994 4.801 3.833 1.00 82.06 109 THR A N 1
ATOM 851 C CA . THR A 1 109 ? 8.162 3.757 4.442 1.00 82.06 109 THR A CA 1
ATOM 852 C C . THR A 1 109 ? 6.992 3.362 3.551 1.00 82.06 109 THR A C 1
ATOM 854 O O . THR A 1 109 ? 6.582 4.091 2.655 1.00 82.06 109 THR A O 1
ATOM 857 N N . TYR A 1 110 ? 6.448 2.180 3.816 1.00 85.62 110 TYR A N 1
ATOM 858 C CA . TYR 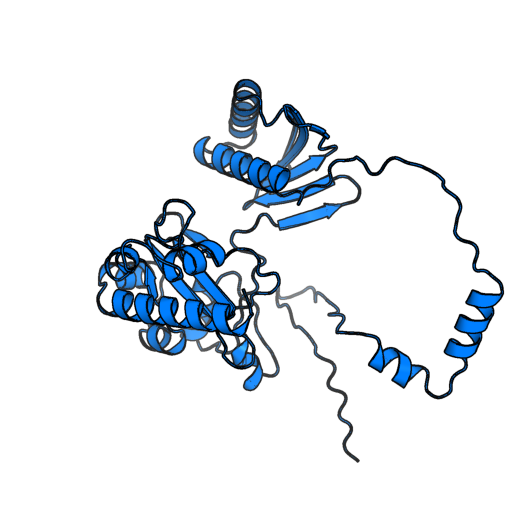A 1 110 ? 5.341 1.573 3.097 1.00 85.62 110 TYR A CA 1
ATOM 859 C C . TYR A 1 110 ? 4.116 1.457 4.006 1.00 85.62 110 TYR A C 1
ATOM 861 O O . TYR A 1 110 ? 4.202 0.970 5.134 1.00 85.62 110 TYR A O 1
ATOM 869 N N . LEU A 1 111 ? 2.967 1.864 3.484 1.00 87.94 111 LEU A N 1
ATOM 870 C CA . LEU A 1 111 ? 1.654 1.792 4.107 1.00 87.94 111 LEU A CA 1
ATOM 871 C C . LEU A 1 111 ? 0.772 0.810 3.336 1.00 87.94 111 LEU A C 1
ATOM 873 O O . LEU A 1 111 ? 0.929 0.636 2.132 1.00 87.94 111 LEU A O 1
ATOM 877 N N . TYR A 1 112 ? -0.187 0.196 4.021 1.00 89.62 112 TYR A N 1
ATOM 878 C CA . TYR A 1 112 ? -1.150 -0.731 3.424 1.00 89.62 112 TYR A CA 1
ATOM 879 C C . TYR A 1 112 ? -2.534 -0.492 4.019 1.00 89.62 112 TYR A C 1
ATOM 881 O O . TYR A 1 112 ? -2.638 -0.061 5.171 1.00 89.62 112 TYR A O 1
ATOM 889 N N . LEU A 1 113 ? -3.598 -0.846 3.290 1.00 87.31 113 LEU A N 1
ATOM 890 C CA . LEU A 1 113 ? -4.933 -0.865 3.889 1.00 87.31 113 LEU A CA 1
ATOM 891 C C . LEU A 1 113 ? -4.994 -1.904 5.027 1.00 87.31 113 LEU A C 1
ATOM 893 O O . LEU A 1 113 ? -4.419 -3.001 4.899 1.00 87.31 113 LEU A O 1
ATOM 897 N N . PRO A 1 114 ? -5.698 -1.587 6.131 1.00 80.44 114 PRO A N 1
ATOM 898 C CA . PRO A 1 114 ? -5.819 -2.462 7.291 1.00 80.44 114 PRO A CA 1
ATOM 899 C C . PRO A 1 114 ? -6.580 -3.764 6.978 1.00 80.44 114 PRO A C 1
ATOM 901 O O . PRO A 1 114 ? -7.313 -3.872 5.993 1.00 80.44 114 PRO A O 1
ATOM 904 N N . ASN A 1 115 ? -6.428 -4.760 7.861 1.00 68.75 115 ASN A N 1
ATOM 905 C CA . ASN A 1 115 ? -7.216 -6.004 7.877 1.00 68.75 115 ASN A CA 1
ATOM 906 C C . ASN A 1 115 ? -7.143 -6.850 6.590 1.00 68.75 115 ASN A C 1
ATOM 908 O O . ASN A 1 115 ? -8.145 -7.402 6.140 1.00 68.75 115 ASN A O 1
ATOM 912 N N . ASN A 1 116 ? -5.955 -6.963 5.994 1.00 65.25 116 ASN A N 1
ATOM 913 C CA . ASN A 1 116 ? -5.698 -7.866 4.868 1.00 65.25 116 ASN A CA 1
ATOM 914 C C . ASN A 1 116 ? -4.514 -8.774 5.191 1.00 65.25 116 ASN A C 1
ATOM 916 O O . ASN A 1 116 ? -3.403 -8.280 5.398 1.00 65.25 116 ASN A O 1
ATOM 920 N N . THR A 1 117 ? -4.749 -10.082 5.266 1.00 52.97 117 THR A N 1
ATOM 921 C CA . THR A 1 117 ? -3.767 -11.028 5.809 1.00 52.97 117 THR A CA 1
ATOM 922 C C . THR A 1 117 ? -2.825 -11.644 4.779 1.00 52.97 117 THR A C 1
ATOM 924 O O . THR A 1 117 ? -1.787 -12.123 5.197 1.00 52.97 117 THR A O 1
ATOM 927 N N . ASN A 1 118 ? -3.065 -11.522 3.469 1.00 61.47 118 ASN A N 1
ATOM 928 C CA . ASN A 1 118 ? -2.158 -12.029 2.427 1.00 61.47 118 ASN A CA 1
ATOM 929 C C . ASN A 1 118 ? -2.144 -11.091 1.215 1.00 61.47 118 ASN A C 1
ATOM 931 O O . ASN A 1 118 ? -2.937 -11.252 0.295 1.00 61.47 118 ASN A O 1
ATOM 935 N N . THR A 1 119 ? -1.270 -10.083 1.215 1.00 77.25 119 THR A N 1
ATOM 936 C CA . THR A 1 119 ? -1.086 -9.209 0.048 1.00 77.25 119 THR A CA 1
ATOM 937 C C . THR A 1 119 ? 0.275 -9.453 -0.566 1.00 77.25 119 THR A C 1
ATOM 939 O O . THR A 1 119 ? 1.293 -9.142 0.054 1.00 77.25 119 THR A O 1
ATOM 942 N N . VAL A 1 120 ? 0.275 -10.009 -1.771 1.00 88.75 120 VAL A N 1
ATOM 943 C CA . VAL A 1 120 ? 1.465 -10.180 -2.597 1.00 88.75 120 VAL A CA 1
ATOM 944 C C . VAL A 1 120 ? 1.299 -9.271 -3.801 1.00 88.75 120 VAL A C 1
ATOM 946 O O . VAL A 1 120 ? 0.338 -9.409 -4.551 1.00 88.75 120 VAL A O 1
ATOM 949 N N . TRP A 1 121 ? 2.192 -8.302 -3.953 1.00 93.81 121 TRP A N 1
ATOM 950 C CA . TRP A 1 121 ? 2.204 -7.451 -5.132 1.00 93.81 121 TRP A CA 1
ATOM 951 C C . TRP A 1 121 ? 2.718 -8.235 -6.347 1.00 93.81 121 TRP A C 1
ATOM 953 O O . TRP A 1 121 ? 3.616 -9.070 -6.207 1.00 93.81 121 TRP A O 1
ATOM 963 N N . ASN A 1 122 ? 2.129 -7.947 -7.512 1.00 92.69 122 ASN A N 1
ATOM 964 C CA . ASN A 1 122 ? 2.370 -8.607 -8.800 1.00 92.69 122 ASN A CA 1
ATOM 965 C C . ASN A 1 122 ? 2.069 -10.122 -8.817 1.00 92.69 122 ASN A C 1
ATOM 967 O O . ASN A 1 122 ? 2.744 -10.902 -9.483 1.00 92.69 122 ASN A O 1
ATOM 971 N N . MET A 1 123 ? 1.036 -10.559 -8.085 1.00 89.31 123 MET A N 1
ATOM 972 C CA . MET A 1 123 ? 0.630 -11.971 -8.062 1.00 89.31 123 MET A CA 1
ATOM 973 C C . MET A 1 123 ? 0.069 -12.455 -9.410 1.00 89.31 123 MET A C 1
ATOM 975 O O . MET A 1 123 ? 0.235 -13.621 -9.760 1.00 89.31 123 MET A O 1
ATOM 979 N N . GLU A 1 124 ? -0.529 -11.558 -10.200 1.00 86.88 124 GLU A N 1
ATOM 980 C CA . GLU A 1 124 ? -1.015 -11.845 -11.559 1.00 86.88 124 GLU A CA 1
ATOM 981 C C . GLU A 1 124 ? 0.069 -12.428 -12.475 1.00 86.88 124 GLU A C 1
ATOM 983 O O . GLU A 1 124 ? -0.237 -13.217 -13.369 1.00 86.88 124 GLU A O 1
ATOM 988 N N . ALA A 1 125 ? 1.342 -12.086 -12.245 1.00 88.50 125 ALA A N 1
ATOM 989 C CA . ALA A 1 125 ? 2.461 -12.599 -13.026 1.00 88.50 125 ALA A CA 1
ATOM 990 C C . ALA A 1 125 ? 2.577 -14.134 -12.963 1.00 88.50 125 ALA A C 1
ATOM 992 O O . ALA A 1 125 ? 3.058 -14.735 -13.921 1.00 88.50 125 ALA A O 1
ATOM 993 N N . LYS A 1 126 ? 2.034 -14.792 -11.927 1.00 87.50 126 LYS A N 1
ATOM 994 C CA . LYS A 1 126 ? 1.949 -16.262 -11.863 1.00 87.50 126 LYS A CA 1
ATOM 995 C C . LYS A 1 126 ? 1.139 -16.898 -12.988 1.00 87.50 126 LYS A C 1
ATOM 997 O O . LYS A 1 126 ? 1.319 -18.072 -13.277 1.00 87.50 126 LYS A O 1
ATOM 1002 N N . LYS A 1 127 ? 0.256 -16.143 -13.647 1.00 89.56 127 LYS A N 1
ATOM 1003 C CA . LYS A 1 127 ? -0.452 -16.629 -14.841 1.00 89.56 127 LYS A CA 1
ATOM 1004 C C . LYS A 1 127 ? 0.480 -16.827 -16.039 1.00 89.56 127 LYS A C 1
ATOM 1006 O O . LYS A 1 127 ? 0.108 -17.513 -16.985 1.00 89.56 127 LYS A O 1
ATOM 1011 N N . LEU A 1 128 ? 1.642 -16.172 -16.033 1.00 90.19 128 LEU A N 1
ATOM 1012 C CA . LEU A 1 128 ? 2.598 -16.146 -17.142 1.00 90.19 128 LEU A CA 1
ATOM 1013 C C . LEU A 1 128 ? 3.910 -16.863 -16.821 1.00 90.19 128 LEU A C 1
ATOM 1015 O O . LEU A 1 128 ? 4.627 -17.240 -17.746 1.00 90.19 128 LEU A O 1
ATOM 1019 N N . TYR A 1 129 ? 4.238 -17.007 -15.539 1.00 90.81 129 TYR A N 1
ATOM 1020 C CA . TYR A 1 129 ? 5.505 -17.549 -15.075 1.00 90.81 129 TYR A CA 1
ATOM 1021 C C . TYR A 1 129 ? 5.269 -18.651 -14.047 1.00 90.81 129 TYR A C 1
ATOM 1023 O O . TYR A 1 129 ? 4.596 -18.429 -13.041 1.00 90.81 129 TYR A O 1
ATOM 1031 N N . ASP A 1 130 ? 5.887 -19.808 -14.279 1.00 88.12 130 ASP A N 1
ATOM 1032 C CA . ASP A 1 130 ? 5.876 -20.932 -13.335 1.00 88.12 130 ASP A CA 1
ATOM 1033 C C . ASP A 1 130 ? 6.744 -20.642 -12.096 1.00 88.12 130 ASP A C 1
ATOM 1035 O O . ASP A 1 130 ? 6.482 -21.139 -11.002 1.00 88.12 130 ASP A O 1
ATOM 1039 N N . GLU A 1 131 ? 7.758 -19.786 -12.257 1.00 87.06 131 GLU A N 1
ATOM 1040 C CA . GLU A 1 131 ? 8.685 -19.377 -11.204 1.00 87.06 131 GLU A CA 1
ATOM 1041 C C . GLU A 1 131 ? 8.613 -17.872 -10.958 1.00 87.06 131 GLU A C 1
ATOM 1043 O O . GLU A 1 131 ? 8.608 -17.069 -11.894 1.00 87.06 131 GLU A O 1
ATOM 1048 N N . MET A 1 132 ? 8.627 -17.488 -9.681 1.00 90.81 132 MET A N 1
ATOM 1049 C CA . MET A 1 132 ? 8.572 -16.096 -9.243 1.00 90.81 132 MET A CA 1
ATOM 1050 C C . MET A 1 132 ? 9.776 -15.750 -8.363 1.00 90.81 132 MET A C 1
ATOM 1052 O O . MET A 1 132 ? 10.152 -16.519 -7.480 1.00 90.81 132 MET A O 1
ATOM 1056 N N . VAL A 1 133 ? 10.336 -14.560 -8.566 1.00 89.19 133 VAL A N 1
ATOM 1057 C CA . VAL A 1 133 ? 11.426 -13.984 -7.773 1.00 89.19 133 VAL A CA 1
ATOM 1058 C C . VAL A 1 133 ? 10.836 -13.097 -6.679 1.00 89.19 133 VAL A C 1
ATOM 1060 O O . VAL A 1 133 ? 10.135 -12.129 -6.968 1.00 89.19 133 VAL A O 1
ATOM 1063 N N . GLU A 1 134 ? 11.114 -13.396 -5.411 1.00 89.31 134 GLU A N 1
ATOM 1064 C CA . GLU A 1 134 ? 10.711 -12.528 -4.300 1.00 89.31 134 GLU A CA 1
ATOM 1065 C C . GLU A 1 134 ? 11.693 -11.357 -4.158 1.00 89.31 134 GLU A C 1
ATOM 1067 O O . GLU A 1 134 ? 12.886 -11.559 -3.935 1.00 89.31 134 GLU A O 1
ATOM 1072 N N . SER A 1 135 ? 11.182 -10.130 -4.252 1.00 88.62 135 SER A N 1
ATOM 1073 C CA . SER A 1 135 ? 11.957 -8.907 -4.037 1.00 88.62 135 SER A CA 1
ATOM 1074 C C . SER A 1 135 ? 11.700 -8.310 -2.649 1.00 88.62 135 SER A C 1
ATOM 1076 O O . SER A 1 135 ? 10.663 -8.549 -2.024 1.00 88.62 135 SER A O 1
ATOM 1078 N N . GLU A 1 136 ? 12.656 -7.527 -2.146 1.00 84.00 136 GLU A N 1
ATOM 1079 C CA . GLU A 1 136 ? 12.597 -6.926 -0.806 1.00 84.00 136 GLU A CA 1
ATOM 1080 C C . GLU A 1 136 ? 11.540 -5.820 -0.691 1.00 84.00 136 GLU A C 1
ATOM 1082 O O . GLU A 1 136 ? 10.952 -5.606 0.375 1.00 84.00 136 GLU A O 1
ATOM 1087 N N . SER A 1 137 ? 11.286 -5.124 -1.799 1.00 89.38 137 SER A N 1
ATOM 1088 C CA . SER A 1 137 ? 10.372 -3.995 -1.861 1.00 89.38 137 SER A CA 1
ATOM 1089 C C . SER A 1 137 ? 9.806 -3.820 -3.270 1.00 89.38 137 SER A C 1
ATOM 1091 O O . SER A 1 137 ? 10.369 -4.315 -4.248 1.00 89.38 137 SER A O 1
ATOM 1093 N N . ILE A 1 138 ? 8.685 -3.099 -3.390 1.00 94.25 138 ILE A N 1
ATOM 1094 C CA . ILE A 1 138 ? 8.097 -2.791 -4.705 1.00 94.25 138 ILE A CA 1
ATOM 1095 C C . ILE A 1 138 ? 9.074 -1.954 -5.533 1.00 94.25 138 ILE A C 1
ATOM 1097 O O . ILE A 1 138 ? 9.222 -2.192 -6.724 1.00 94.25 138 ILE A O 1
ATOM 1101 N N . MET A 1 139 ? 9.805 -1.032 -4.905 1.00 92.19 139 MET A N 1
ATOM 1102 C CA . MET A 1 139 ? 10.795 -0.218 -5.610 1.00 92.19 139 MET A CA 1
ATOM 1103 C C . MET A 1 139 ? 11.917 -1.075 -6.205 1.00 92.19 139 MET A C 1
ATOM 1105 O O . MET A 1 139 ? 12.307 -0.861 -7.350 1.00 92.19 139 MET A O 1
ATOM 1109 N N . ASP A 1 140 ? 12.400 -2.087 -5.487 1.00 90.69 140 ASP A N 1
ATOM 1110 C CA . ASP A 1 140 ? 13.455 -2.965 -6.007 1.00 90.69 140 ASP A CA 1
ATOM 1111 C C . ASP A 1 140 ? 12.915 -3.949 -7.043 1.00 90.69 140 ASP A C 1
ATOM 1113 O O . ASP A 1 140 ? 13.595 -4.233 -8.027 1.00 90.69 140 ASP A O 1
ATOM 1117 N N . ALA A 1 141 ? 11.664 -4.395 -6.896 1.00 94.62 141 ALA A N 1
ATOM 1118 C CA . ALA A 1 141 ? 10.969 -5.154 -7.932 1.00 94.62 141 ALA A CA 1
ATOM 1119 C C . ALA A 1 141 ? 10.847 -4.353 -9.243 1.00 94.62 141 ALA A C 1
ATOM 1121 O O . ALA A 1 141 ? 11.139 -4.877 -10.314 1.00 94.62 141 ALA A O 1
ATOM 1122 N N . LEU A 1 142 ? 10.517 -3.058 -9.180 1.00 95.50 142 LEU A N 1
ATOM 1123 C CA . LEU A 1 142 ? 10.466 -2.204 -10.372 1.00 95.50 142 LEU A CA 1
ATOM 1124 C C . LEU A 1 142 ? 11.845 -2.055 -11.034 1.00 95.50 142 LEU A C 1
ATOM 1126 O O . LEU A 1 142 ? 11.941 -2.134 -12.257 1.00 95.50 142 LEU A O 1
ATOM 1130 N N . LYS A 1 143 ? 12.927 -1.907 -10.254 1.00 94.62 143 LYS A N 1
ATOM 1131 C CA . LYS A 1 143 ? 14.303 -1.884 -10.796 1.00 94.62 143 LYS A CA 1
ATOM 1132 C C . LYS A 1 143 ? 14.674 -3.209 -11.468 1.00 94.62 143 LYS A C 1
ATOM 1134 O O . LYS A 1 143 ? 15.331 -3.204 -12.507 1.00 94.62 143 LYS A O 1
ATOM 1139 N N . GLN A 1 144 ? 14.251 -4.332 -10.893 1.00 93.44 144 GLN A N 1
ATOM 1140 C CA . GLN A 1 144 ? 14.436 -5.662 -11.476 1.00 93.44 144 GLN A CA 1
ATOM 1141 C C . GLN A 1 144 ? 13.654 -5.811 -12.792 1.00 93.44 144 GLN A C 1
ATOM 1143 O O . GLN A 1 144 ? 14.188 -6.331 -13.769 1.00 93.44 144 GLN A O 1
ATOM 1148 N N . GLU A 1 145 ? 12.439 -5.268 -12.887 1.00 94.81 145 GLU A N 1
ATOM 1149 C CA . GLU A 1 145 ? 11.709 -5.241 -14.160 1.00 94.81 145 GLU A CA 1
ATOM 1150 C C . GLU A 1 145 ? 12.407 -4.379 -15.214 1.00 94.81 145 GLU A C 1
ATOM 1152 O O . GLU A 1 145 ? 12.494 -4.789 -16.375 1.00 94.81 145 GLU A O 1
ATOM 1157 N N . MET A 1 146 ? 12.966 -3.229 -14.819 1.00 93.50 146 MET A N 1
ATOM 1158 C CA . MET A 1 146 ? 13.770 -2.387 -15.715 1.00 93.50 146 MET A CA 1
ATOM 1159 C C . MET A 1 146 ? 15.021 -3.110 -16.231 1.00 93.50 146 MET A C 1
ATOM 1161 O O . MET A 1 146 ? 15.443 -2.851 -17.359 1.00 93.50 146 MET A O 1
ATOM 1165 N N . SER A 1 147 ? 15.598 -4.029 -15.448 1.00 92.56 147 SER A N 1
ATOM 1166 C CA . SER A 1 147 ? 16.722 -4.874 -15.877 1.00 92.56 147 SER A CA 1
ATOM 1167 C C . SER A 1 147 ? 16.298 -6.136 -16.642 1.00 92.56 147 SER A C 1
ATOM 1169 O O . SER A 1 147 ? 17.153 -6.880 -17.118 1.00 92.56 147 SER A O 1
ATOM 1171 N N . GLY A 1 148 ? 14.991 -6.353 -16.826 1.00 90.81 148 GLY A N 1
ATOM 1172 C CA . GLY A 1 148 ? 14.425 -7.439 -17.628 1.00 90.81 148 GLY A CA 1
ATOM 1173 C C . GLY A 1 148 ? 13.871 -8.621 -16.829 1.00 90.81 148 GLY A C 1
ATOM 1174 O O . GLY A 1 148 ? 13.310 -9.535 -17.435 1.00 90.81 148 G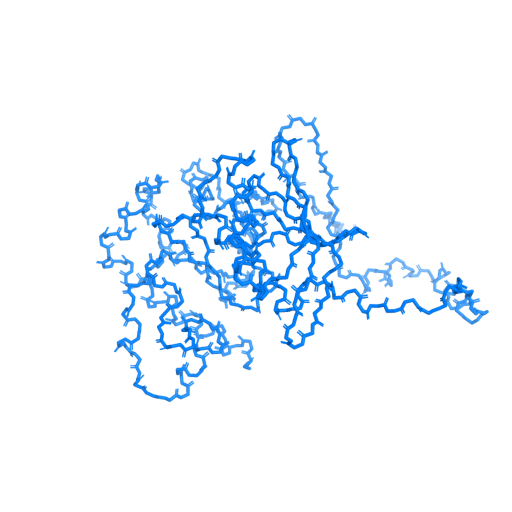LY A O 1
ATOM 1175 N N . ILE A 1 149 ? 13.964 -8.605 -15.498 1.00 91.50 149 ILE A N 1
ATOM 1176 C CA . ILE A 1 149 ? 13.411 -9.644 -14.619 1.00 91.50 149 ILE A CA 1
ATOM 1177 C C . ILE A 1 149 ? 11.932 -9.328 -14.368 1.00 91.50 149 ILE A C 1
ATOM 1179 O O . ILE A 1 149 ? 11.587 -8.516 -13.517 1.00 91.50 149 ILE A O 1
ATOM 1183 N N . LYS A 1 150 ? 11.043 -9.944 -15.153 1.00 90.12 150 LYS A N 1
ATOM 1184 C CA . LYS A 1 150 ? 9.601 -9.620 -15.173 1.00 90.12 150 LYS A CA 1
ATOM 1185 C C . LYS A 1 150 ? 8.736 -10.459 -14.234 1.00 90.12 150 LYS A C 1
ATOM 1187 O O . LYS A 1 150 ? 7.580 -10.115 -14.001 1.00 90.12 150 LYS A O 1
ATOM 1192 N N . ASN A 1 151 ? 9.281 -11.553 -13.713 1.00 92.31 151 ASN A N 1
ATOM 1193 C CA . ASN A 1 151 ? 8.604 -12.508 -12.840 1.00 92.31 151 ASN A CA 1
ATOM 1194 C C . ASN A 1 151 ? 8.829 -12.187 -11.354 1.00 92.31 151 ASN A C 1
ATOM 1196 O O . ASN A 1 151 ? 9.063 -13.079 -10.547 1.00 92.31 151 ASN A O 1
ATOM 1200 N N . VAL A 1 152 ? 8.803 -10.908 -10.985 1.00 93.69 152 VAL A N 1
ATOM 1201 C CA . VAL A 1 152 ? 9.074 -10.455 -9.613 1.00 93.69 152 VAL A CA 1
ATOM 1202 C C . VAL A 1 152 ? 7.788 -10.318 -8.809 1.00 93.69 152 VAL A C 1
ATOM 1204 O O . VAL A 1 152 ? 6.774 -9.864 -9.326 1.00 93.69 152 VAL A O 1
ATOM 1207 N N . MET A 1 153 ? 7.817 -10.670 -7.531 1.00 93.00 153 MET A N 1
ATOM 1208 C CA . MET A 1 153 ? 6.712 -10.472 -6.594 1.00 93.00 153 MET A CA 1
ATOM 1209 C C . MET A 1 153 ? 7.214 -9.896 -5.278 1.00 93.00 153 MET A C 1
ATOM 1211 O O . MET A 1 153 ? 8.375 -10.068 -4.907 1.00 93.00 153 MET A O 1
ATOM 1215 N N . VAL A 1 154 ? 6.323 -9.239 -4.537 1.00 90.75 154 VAL A N 1
ATOM 1216 C CA . VAL A 1 154 ? 6.657 -8.683 -3.218 1.00 90.75 154 VAL A CA 1
ATOM 1217 C C . VAL A 1 154 ? 5.601 -9.101 -2.212 1.00 90.75 154 VAL A C 1
ATOM 1219 O O . VAL A 1 154 ? 4.445 -8.688 -2.292 1.00 90.75 154 VAL A O 1
ATOM 1222 N N . GLY A 1 155 ? 5.991 -9.931 -1.246 1.00 82.31 155 GLY A N 1
ATOM 1223 C CA . GLY A 1 155 ? 5.133 -10.276 -0.117 1.00 82.31 155 GLY A CA 1
ATOM 1224 C C . GLY A 1 155 ? 5.026 -9.128 0.890 1.00 82.31 155 GLY A C 1
ATOM 1225 O O . GLY A 1 155 ? 5.959 -8.348 1.068 1.00 82.31 155 GLY A O 1
ATOM 1226 N N . LYS A 1 156 ? 3.910 -9.062 1.628 1.00 64.44 156 LYS A N 1
ATOM 1227 C CA . LYS A 1 156 ? 3.661 -8.082 2.711 1.00 64.44 156 LYS A CA 1
ATOM 1228 C C . LYS A 1 156 ? 4.748 -8.048 3.812 1.00 64.44 156 LYS A C 1
ATOM 1230 O O . LYS A 1 156 ? 4.732 -7.168 4.670 1.00 64.44 156 LYS A O 1
ATOM 1235 N N . THR A 1 157 ? 5.677 -9.000 3.837 1.00 45.53 157 THR A N 1
ATOM 1236 C CA . THR A 1 157 ? 6.371 -9.412 5.064 1.00 45.53 157 THR A CA 1
ATOM 1237 C C . THR A 1 157 ? 7.735 -8.761 5.326 1.00 45.53 157 THR A C 1
ATOM 1239 O O . THR A 1 157 ? 8.361 -9.148 6.305 1.00 45.53 157 THR A O 1
ATOM 1242 N N . LYS A 1 158 ? 8.239 -7.789 4.546 1.00 42.53 158 LYS A N 1
ATOM 1243 C CA . LYS A 1 158 ? 9.620 -7.298 4.798 1.00 42.53 158 LYS A CA 1
ATOM 1244 C C . LYS A 1 158 ? 9.853 -5.798 4.923 1.00 42.53 158 LYS A C 1
ATOM 1246 O O . LYS A 1 158 ? 10.848 -5.441 5.542 1.00 42.53 158 LYS A O 1
ATOM 1251 N N . SER A 1 159 ? 8.969 -4.916 4.452 1.00 39.47 159 SER A N 1
ATOM 1252 C CA . SER A 1 159 ? 9.322 -3.490 4.472 1.00 39.47 159 SER A CA 1
ATOM 1253 C C . SER A 1 159 ? 8.794 -2.684 5.661 1.00 39.47 159 SER A C 1
ATOM 1255 O O . SER A 1 159 ? 9.542 -1.830 6.109 1.00 39.47 159 SER A O 1
ATOM 1257 N N . ASN A 1 160 ? 7.588 -2.898 6.223 1.00 39.22 160 ASN A N 1
ATOM 1258 C CA . ASN A 1 160 ? 7.088 -1.991 7.290 1.00 39.22 160 ASN A CA 1
ATOM 1259 C C . ASN A 1 160 ? 6.059 -2.523 8.307 1.00 39.22 160 ASN A C 1
ATOM 1261 O O . ASN A 1 160 ? 5.627 -1.765 9.184 1.00 39.22 160 ASN A O 1
ATOM 1265 N N . LEU A 1 161 ? 5.690 -3.805 8.283 1.00 41.75 161 LEU A N 1
ATOM 1266 C CA . LEU A 1 161 ? 5.023 -4.388 9.450 1.00 41.75 161 LEU A CA 1
ATOM 1267 C C . LEU A 1 161 ? 6.088 -4.821 10.469 1.00 41.75 161 LEU A C 1
ATOM 1269 O O . LEU A 1 161 ? 7.126 -5.337 10.064 1.00 41.75 161 LEU A O 1
ATOM 1273 N N . PRO A 1 162 ? 5.846 -4.642 11.778 1.00 42.53 162 PRO A N 1
ATOM 1274 C CA . PRO A 1 162 ? 6.663 -5.297 12.789 1.00 42.53 162 PRO A CA 1
ATOM 1275 C C . PRO A 1 162 ? 6.577 -6.790 12.491 1.00 42.53 162 PRO A C 1
ATOM 1277 O O . PRO A 1 162 ? 5.479 -7.347 12.533 1.00 42.53 162 PRO A O 1
ATOM 1280 N N . ALA A 1 163 ? 7.689 -7.428 12.125 1.00 43.88 163 ALA A N 1
ATOM 1281 C CA . ALA A 1 163 ? 7.695 -8.871 11.945 1.00 43.88 163 ALA A CA 1
ATOM 1282 C C . ALA A 1 163 ? 7.482 -9.487 13.331 1.00 43.88 163 ALA A C 1
ATOM 1284 O O . ALA A 1 163 ? 8.435 -9.645 14.087 1.00 43.88 163 ALA A O 1
ATOM 1285 N N . THR A 1 164 ? 6.220 -9.731 13.696 1.00 52.69 164 THR A N 1
ATOM 1286 C CA . THR A 1 164 ? 5.836 -10.340 14.963 1.00 52.69 164 THR A CA 1
ATOM 1287 C C . THR A 1 164 ? 6.009 -11.848 14.843 1.00 52.69 164 THR A C 1
ATOM 1289 O O . THR A 1 164 ? 5.153 -12.553 14.314 1.00 52.69 164 THR A O 1
ATOM 1292 N N . LYS A 1 165 ? 7.139 -12.373 15.314 1.00 63.44 165 LYS A N 1
ATOM 1293 C CA . LYS A 1 165 ? 7.344 -13.818 15.461 1.00 63.44 165 LYS A CA 1
ATOM 1294 C C . LYS A 1 165 ? 6.995 -14.195 16.896 1.00 63.44 165 LYS A C 1
ATOM 1296 O O . LYS A 1 165 ? 7.610 -13.690 17.834 1.00 63.44 165 LYS A O 1
ATOM 1301 N N . LYS A 1 166 ? 6.008 -15.075 17.079 1.00 64.12 166 LYS A N 1
ATOM 1302 C CA . LYS A 1 166 ? 5.732 -15.672 18.392 1.00 64.12 166 LYS A CA 1
ATOM 1303 C C . LYS A 1 166 ? 6.807 -16.718 18.685 1.00 64.12 166 LYS A C 1
ATOM 1305 O O . LYS A 1 166 ? 7.006 -17.630 17.887 1.00 64.12 166 LYS A O 1
ATOM 1310 N N . THR A 1 167 ? 7.506 -16.576 19.803 1.00 63.78 167 THR A N 1
ATOM 1311 C CA . THR A 1 167 ? 8.456 -17.568 20.317 1.00 63.78 167 THR A CA 1
ATOM 1312 C C . THR A 1 167 ? 8.022 -18.025 21.707 1.00 63.78 167 THR A C 1
ATOM 1314 O O . THR A 1 167 ? 7.199 -17.380 22.353 1.00 63.78 167 THR A O 1
ATOM 1317 N N . ASN A 1 168 ? 8.599 -19.126 22.197 1.00 60.47 168 ASN A N 1
ATOM 1318 C CA . ASN A 1 168 ? 8.317 -19.645 23.543 1.00 60.47 168 ASN A CA 1
ATOM 1319 C C . ASN A 1 168 ? 8.668 -18.647 24.667 1.00 60.47 168 ASN A C 1
ATOM 1321 O O . ASN A 1 168 ? 8.190 -18.793 25.787 1.00 60.47 168 ASN A O 1
ATOM 1325 N N . GLU A 1 169 ? 9.503 -17.646 24.378 1.00 65.06 169 GLU A N 1
ATOM 1326 C CA . GLU A 1 169 ? 9.961 -16.640 25.341 1.00 65.06 169 GLU A CA 1
ATOM 1327 C C . GLU A 1 169 ? 9.153 -15.334 25.274 1.00 65.06 169 GLU A C 1
ATOM 1329 O O . GLU A 1 169 ? 9.166 -14.566 26.232 1.00 65.06 169 GLU A O 1
ATOM 1334 N N . GLY A 1 170 ? 8.440 -15.062 24.175 1.00 78.38 170 GLY A N 1
ATOM 1335 C CA . GLY A 1 170 ? 7.696 -13.816 23.999 1.00 78.38 170 GLY A CA 1
ATOM 1336 C C . GLY A 1 170 ? 7.349 -13.497 22.545 1.00 78.38 170 GLY A C 1
ATOM 1337 O O . GLY A 1 170 ? 7.471 -14.324 21.644 1.00 78.38 170 GLY A O 1
ATOM 1338 N N . THR A 1 171 ? 6.909 -12.264 22.298 1.00 80.25 171 THR A N 1
ATOM 1339 C CA . THR A 1 171 ? 6.658 -11.771 20.935 1.00 80.25 171 THR A CA 1
ATOM 1340 C C . THR A 1 171 ? 7.867 -10.985 20.447 1.00 80.25 171 THR A C 1
ATOM 1342 O O . THR A 1 171 ? 8.196 -9.937 21.000 1.00 80.25 171 THR A O 1
ATOM 1345 N N . VAL A 1 172 ? 8.537 -11.490 19.414 1.00 81.56 172 VAL A N 1
ATOM 1346 C CA . VAL A 1 172 ? 9.666 -10.820 18.760 1.00 81.56 172 VAL A CA 1
ATOM 1347 C C . VAL A 1 172 ? 9.132 -9.892 17.680 1.00 81.56 172 VAL A C 1
ATOM 1349 O O . VAL A 1 172 ? 8.347 -10.334 16.860 1.00 81.56 172 VAL A O 1
ATOM 1352 N N . ILE A 1 173 ? 9.577 -8.643 17.664 1.00 81.88 173 ILE A N 1
ATOM 1353 C CA . ILE A 1 173 ? 9.240 -7.577 16.726 1.00 81.88 173 ILE A CA 1
ATOM 1354 C C . ILE A 1 173 ? 10.545 -7.065 16.116 1.00 81.88 173 ILE A C 1
ATOM 1356 O O . ILE A 1 173 ? 11.397 -6.524 16.819 1.00 81.88 173 ILE A O 1
ATOM 1360 N N . GLU A 1 174 ? 10.713 -7.219 14.808 1.00 75.75 174 GLU A N 1
ATOM 1361 C CA . GLU A 1 174 ? 11.893 -6.715 14.091 1.00 75.75 174 GLU A CA 1
ATOM 1362 C C . GLU A 1 174 ? 11.593 -5.337 13.465 1.00 75.75 174 GLU A C 1
ATOM 1364 O O . GLU A 1 174 ? 10.547 -5.140 12.840 1.00 75.75 174 GLU A O 1
ATOM 1369 N N . ARG A 1 175 ? 12.502 -4.371 13.667 1.00 67.12 175 ARG A N 1
ATOM 1370 C CA . ARG A 1 175 ? 12.467 -2.998 13.132 1.00 67.12 175 ARG A CA 1
ATOM 1371 C C . ARG A 1 175 ? 13.849 -2.634 12.584 1.00 67.12 175 ARG A C 1
ATOM 1373 O O . ARG A 1 175 ? 14.759 -2.279 13.334 1.00 67.12 175 ARG A O 1
ATOM 1380 N N . GLY A 1 176 ? 14.029 -2.759 11.269 1.00 71.38 176 GLY A N 1
ATOM 1381 C CA . GLY A 1 176 ? 15.339 -2.585 10.634 1.00 71.38 176 GLY A CA 1
ATOM 1382 C C . GLY A 1 176 ? 16.362 -3.582 11.193 1.00 71.38 176 GLY A C 1
ATOM 1383 O O . GLY A 1 176 ? 16.147 -4.788 11.132 1.00 71.38 176 GLY A O 1
ATOM 1384 N N . LEU A 1 177 ? 17.453 -3.080 11.781 1.00 72.19 177 LEU A N 1
ATOM 1385 C CA . LEU A 1 177 ? 18.494 -3.894 12.434 1.00 72.19 177 LEU A CA 1
ATOM 1386 C C . LEU A 1 177 ? 18.231 -4.165 13.927 1.00 72.19 177 LEU A C 1
ATOM 1388 O O . LEU A 1 177 ? 19.077 -4.755 14.602 1.00 72.19 177 LEU A O 1
ATOM 1392 N N . ARG A 1 178 ? 17.101 -3.691 14.465 1.00 81.50 178 ARG A N 1
ATOM 1393 C CA . ARG A 1 178 ? 16.745 -3.782 15.884 1.00 81.50 178 ARG A CA 1
ATOM 1394 C C . ARG A 1 178 ? 15.691 -4.861 16.084 1.00 81.50 178 ARG A C 1
ATOM 1396 O O . ARG A 1 178 ? 14.646 -4.861 15.435 1.00 81.50 178 ARG A O 1
ATOM 1403 N N . LYS A 1 179 ? 15.945 -5.774 17.012 1.00 85.19 179 LYS A N 1
ATOM 1404 C CA . LYS A 1 179 ? 15.038 -6.864 17.367 1.00 85.19 179 LYS A CA 1
ATOM 1405 C C . LYS A 1 179 ? 14.518 -6.649 18.783 1.00 85.19 179 LYS A C 1
ATOM 1407 O O . LYS A 1 179 ? 15.283 -6.732 19.738 1.00 85.19 179 LYS A O 1
ATOM 1412 N N . TYR A 1 180 ? 13.222 -6.394 18.915 1.00 87.88 180 TYR A N 1
ATOM 1413 C CA . TYR A 1 180 ? 12.522 -6.177 20.180 1.00 87.88 180 TYR A CA 1
ATOM 1414 C C . TYR A 1 180 ? 11.797 -7.459 20.585 1.00 87.88 180 TYR A C 1
ATOM 1416 O O . TYR A 1 180 ? 10.911 -7.912 19.883 1.00 87.88 180 TYR A O 1
ATOM 1424 N N . THR A 1 181 ? 12.135 -8.063 21.714 1.00 88.38 181 THR A N 1
ATOM 1425 C CA . THR A 1 181 ? 11.425 -9.217 22.273 1.00 88.38 181 THR A CA 1
ATOM 1426 C C . THR A 1 181 ? 10.613 -8.746 23.468 1.00 88.38 181 THR A C 1
ATOM 1428 O O . THR A 1 181 ? 11.179 -8.278 24.455 1.00 88.38 181 THR A O 1
ATOM 1431 N N . ILE A 1 182 ? 9.292 -8.843 23.358 1.00 89.44 182 ILE A N 1
ATOM 1432 C CA . ILE A 1 182 ? 8.341 -8.470 24.403 1.00 89.44 182 ILE A CA 1
ATOM 1433 C C . ILE A 1 182 ? 7.974 -9.721 25.189 1.00 89.44 182 ILE A C 1
ATOM 1435 O O . ILE A 1 182 ? 7.411 -10.667 24.635 1.00 89.44 182 ILE A O 1
ATOM 1439 N N . ILE A 1 183 ? 8.303 -9.716 26.474 1.00 87.12 183 ILE A N 1
ATOM 1440 C CA . ILE A 1 183 ? 8.178 -10.851 27.385 1.00 87.12 183 ILE A CA 1
ATOM 1441 C C . ILE A 1 183 ? 7.201 -10.472 28.496 1.00 87.12 183 ILE A C 1
ATOM 1443 O O . ILE A 1 183 ? 7.328 -9.403 29.097 1.00 87.12 183 ILE A O 1
ATOM 1447 N N . GLY A 1 184 ? 6.238 -11.356 28.773 1.00 82.94 184 GLY A N 1
ATOM 1448 C CA . GLY A 1 184 ? 5.309 -11.204 29.895 1.00 82.94 184 GLY A CA 1
ATOM 1449 C C . GLY A 1 184 ? 4.490 -9.915 29.832 1.00 82.94 184 GLY A C 1
ATOM 1450 O O . GLY A 1 184 ? 4.481 -9.154 30.797 1.00 82.94 184 GLY A O 1
ATOM 1451 N N . LEU A 1 185 ? 3.849 -9.644 28.688 1.00 83.75 185 LEU A N 1
ATOM 1452 C CA . LEU A 1 185 ? 2.964 -8.491 28.552 1.00 83.75 185 LEU A CA 1
ATOM 1453 C C . LEU A 1 185 ? 1.735 -8.684 29.449 1.00 83.75 185 LEU A C 1
ATOM 1455 O O . LEU A 1 185 ? 0.862 -9.492 29.163 1.00 83.75 185 LEU A O 1
ATOM 1459 N N . GLU A 1 186 ? 1.643 -7.907 30.519 1.00 83.25 186 GLU A N 1
ATOM 1460 C CA . GLU A 1 186 ? 0.468 -7.823 31.377 1.00 83.25 186 GLU A CA 1
ATOM 1461 C C . GLU A 1 186 ? -0.348 -6.590 30.995 1.00 83.25 186 GLU A C 1
ATOM 1463 O O . GLU A 1 186 ? 0.080 -5.449 31.206 1.00 83.25 186 GLU A O 1
ATOM 1468 N N . LYS A 1 187 ? -1.548 -6.819 30.457 1.00 82.25 187 LYS A N 1
ATOM 1469 C CA . LYS A 1 187 ? -2.486 -5.761 30.072 1.00 82.25 187 LYS A CA 1
ATOM 1470 C C . LYS A 1 187 ? -3.678 -5.710 31.031 1.00 82.25 187 LYS A C 1
ATOM 1472 O O . LYS A 1 187 ? -4.403 -6.691 31.229 1.00 82.25 187 LYS A O 1
ATOM 1477 N N . THR A 1 188 ? -3.888 -4.540 31.621 1.00 79.44 188 THR A N 1
ATOM 1478 C CA . THR A 1 188 ? -5.119 -4.122 32.304 1.00 79.44 188 THR A CA 1
ATOM 1479 C C . THR A 1 188 ? -5.571 -2.777 31.733 1.00 79.44 188 THR A C 1
ATOM 1481 O O . THR A 1 188 ? -4.837 -2.151 30.970 1.00 79.44 188 THR A O 1
ATOM 1484 N N . GLU A 1 189 ? -6.771 -2.312 32.088 1.00 72.75 189 GLU A N 1
ATOM 1485 C CA . GLU A 1 189 ? -7.325 -1.049 31.565 1.00 72.75 189 GLU A CA 1
ATOM 1486 C C . GLU A 1 189 ? -6.379 0.147 31.755 1.00 72.75 189 GLU A C 1
ATOM 1488 O O . GLU A 1 189 ? -6.231 0.965 30.854 1.00 72.75 189 GLU A O 1
ATOM 1493 N N . ASN A 1 190 ? -5.668 0.198 32.887 1.00 77.25 190 ASN A N 1
ATOM 1494 C CA . ASN A 1 190 ? -4.824 1.337 33.265 1.00 77.25 190 ASN A CA 1
ATOM 1495 C C . ASN A 1 190 ? -3.325 1.011 33.326 1.00 77.25 190 ASN A C 1
ATOM 1497 O O . ASN A 1 190 ? -2.521 1.865 33.704 1.00 77.25 190 ASN A O 1
ATOM 1501 N N . LYS A 1 191 ? -2.918 -0.219 32.999 1.00 81.56 191 LYS A N 1
ATOM 1502 C CA . LYS A 1 191 ? -1.518 -0.640 33.092 1.00 81.56 191 LYS A CA 1
ATOM 1503 C C . LYS A 1 191 ? -1.169 -1.594 31.964 1.00 81.56 191 LYS A C 1
ATOM 1505 O O . LYS A 1 191 ? -1.860 -2.581 31.743 1.00 81.56 191 LYS A O 1
ATOM 1510 N N . MET A 1 192 ? -0.051 -1.328 31.304 1.00 85.31 192 MET A N 1
ATOM 1511 C CA . MET A 1 192 ? 0.493 -2.205 30.278 1.00 85.31 192 MET A CA 1
ATOM 1512 C C . MET A 1 192 ? 1.967 -2.432 30.583 1.00 85.31 192 MET A C 1
ATOM 1514 O O . MET A 1 192 ? 2.806 -1.617 30.213 1.00 85.31 192 MET A O 1
ATOM 1518 N N . LYS A 1 193 ? 2.280 -3.502 31.314 1.00 89.19 193 LYS A N 1
ATOM 1519 C CA . LYS A 1 193 ? 3.642 -3.788 31.776 1.00 89.19 193 LYS A CA 1
ATOM 1520 C C . LYS A 1 193 ? 4.246 -4.922 30.957 1.00 89.19 193 LYS A C 1
ATOM 1522 O O . LYS A 1 193 ? 3.594 -5.941 30.793 1.00 89.19 193 LYS A O 1
ATOM 1527 N N . ALA A 1 194 ? 5.475 -4.769 30.481 1.00 90.50 194 ALA A N 1
ATOM 1528 C CA . ALA A 1 194 ? 6.215 -5.864 29.857 1.00 90.50 194 ALA A CA 1
ATOM 1529 C C . ALA A 1 194 ? 7.716 -5.712 30.071 1.00 90.50 194 ALA A C 1
ATOM 1531 O O . ALA A 1 194 ? 8.217 -4.608 30.298 1.00 90.50 194 ALA A O 1
ATOM 1532 N N . THR A 1 195 ? 8.436 -6.818 29.929 1.00 89.88 195 THR A N 1
ATOM 1533 C CA . THR A 1 195 ? 9.888 -6.802 29.789 1.00 89.88 195 THR A CA 1
ATOM 1534 C C . THR A 1 195 ? 10.241 -6.727 28.306 1.00 89.88 195 THR A C 1
ATOM 1536 O O . THR A 1 195 ? 9.825 -7.570 27.514 1.00 89.88 195 THR A O 1
ATOM 1539 N N . VAL A 1 196 ? 10.992 -5.700 27.920 1.00 91.00 196 VAL A N 1
ATOM 1540 C CA . VAL A 1 196 ? 11.429 -5.438 26.550 1.00 91.00 196 VAL A CA 1
ATOM 1541 C C . VAL A 1 196 ? 12.919 -5.742 26.458 1.00 91.00 196 VAL A C 1
ATOM 1543 O O . VAL A 1 196 ? 13.742 -5.070 27.076 1.00 91.00 196 VAL A O 1
ATOM 1546 N N . LYS A 1 197 ? 13.274 -6.757 25.671 1.00 91.25 197 LYS A N 1
ATOM 1547 C CA . LYS A 1 197 ? 14.658 -7.058 25.294 1.00 91.25 197 LYS A CA 1
ATOM 1548 C C . LYS A 1 197 ? 14.925 -6.524 23.895 1.00 91.25 197 LYS A C 1
ATOM 1550 O O . LYS A 1 197 ? 14.218 -6.882 22.965 1.00 91.25 197 LYS A O 1
ATOM 1555 N N . ILE A 1 198 ? 15.953 -5.711 23.730 1.00 89.56 198 ILE A N 1
ATOM 1556 C CA . ILE A 1 198 ? 16.325 -5.093 22.457 1.00 89.56 198 ILE A C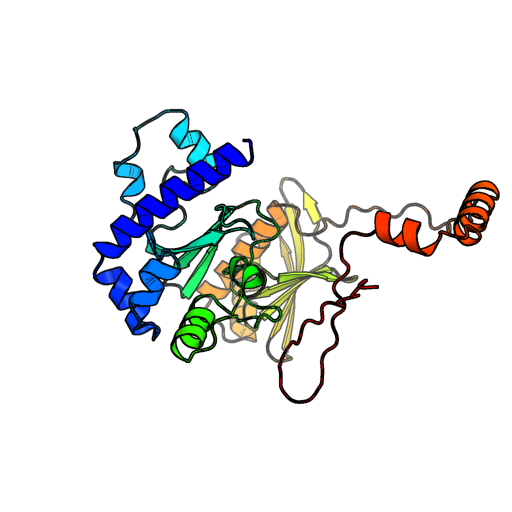A 1
ATOM 1557 C C . ILE A 1 198 ? 17.691 -5.615 22.078 1.00 89.56 198 ILE A C 1
ATOM 1559 O O . ILE A 1 198 ? 18.603 -5.566 22.894 1.00 89.56 198 ILE A O 1
ATOM 1563 N N . GLU A 1 199 ? 17.830 -6.113 20.859 1.00 87.19 199 GLU A N 1
ATOM 1564 C CA . GLU A 1 199 ? 19.076 -6.644 20.323 1.00 87.19 199 GLU A CA 1
ATOM 1565 C C . GLU A 1 199 ? 19.417 -5.938 19.006 1.00 87.19 199 GLU A C 1
ATOM 1567 O O . GLU A 1 199 ? 18.563 -5.795 18.130 1.00 87.19 199 GLU A O 1
ATOM 1572 N N . LYS A 1 200 ? 20.667 -5.486 18.870 1.00 82.50 200 LYS A N 1
ATOM 1573 C CA . LYS A 1 200 ? 21.212 -4.866 17.654 1.00 82.50 200 LYS A CA 1
ATOM 1574 C C . LYS A 1 200 ? 22.702 -5.185 17.567 1.00 82.50 200 LYS A C 1
ATOM 1576 O O . LYS A 1 200 ? 23.442 -4.941 18.518 1.00 82.50 200 LYS A O 1
ATOM 1581 N N . ALA A 1 201 ? 23.145 -5.714 16.424 1.00 76.38 201 ALA A N 1
ATOM 1582 C CA . ALA A 1 201 ? 24.557 -6.006 16.135 1.00 76.38 201 ALA A CA 1
ATOM 1583 C C . ALA A 1 201 ? 25.291 -6.791 17.253 1.00 76.38 201 ALA A C 1
ATOM 1585 O O . ALA A 1 201 ? 26.431 -6.488 17.596 1.00 76.38 201 ALA A O 1
ATOM 1586 N N . GLY A 1 202 ? 24.617 -7.775 17.864 1.00 75.44 202 GLY A N 1
ATOM 1587 C CA . GLY A 1 202 ? 25.176 -8.615 18.934 1.00 75.44 202 GLY A CA 1
ATOM 1588 C C . GLY A 1 202 ? 25.220 -7.975 20.329 1.00 75.44 202 GLY A C 1
ATOM 1589 O O . GLY A 1 202 ? 25.601 -8.641 21.288 1.00 75.44 202 GLY A O 1
ATOM 1590 N N . ARG A 1 203 ? 24.809 -6.709 20.477 1.00 80.00 203 ARG A N 1
ATOM 1591 C CA . ARG A 1 203 ? 24.572 -6.065 21.779 1.00 80.00 203 ARG A CA 1
ATOM 1592 C C . ARG A 1 203 ? 23.097 -6.170 22.139 1.00 80.00 203 ARG A C 1
ATOM 1594 O O . ARG A 1 203 ? 22.243 -6.091 21.255 1.00 80.00 203 ARG A O 1
ATOM 1601 N N . PHE A 1 204 ? 22.791 -6.301 23.428 1.00 88.56 204 PHE A N 1
ATOM 1602 C CA . PHE A 1 204 ? 21.411 -6.305 23.898 1.00 88.56 204 PHE A CA 1
ATOM 1603 C C . PHE A 1 204 ? 21.208 -5.466 25.162 1.00 88.56 204 PHE A C 1
ATOM 1605 O O . PHE A 1 204 ? 22.118 -5.308 25.972 1.00 88.56 204 PHE A O 1
ATOM 1612 N N . HIS A 1 205 ? 19.991 -4.955 25.324 1.00 89.44 205 HIS A N 1
ATOM 1613 C CA . HIS A 1 205 ? 19.512 -4.255 26.512 1.00 89.44 205 HIS A CA 1
ATOM 1614 C C . HIS A 1 205 ? 18.174 -4.869 26.934 1.00 89.44 205 HIS A C 1
ATOM 1616 O O . HIS A 1 205 ? 17.344 -5.163 26.076 1.00 89.44 205 HIS A O 1
ATOM 1622 N N . VAL A 1 206 ? 17.965 -5.097 28.230 1.00 90.00 206 VAL A N 1
ATOM 1623 C CA . VAL A 1 206 ? 16.713 -5.651 28.767 1.00 90.00 206 VAL A CA 1
ATOM 1624 C C . VAL A 1 206 ? 16.210 -4.732 29.862 1.00 90.00 206 VAL A C 1
ATOM 1626 O O . VAL A 1 206 ? 16.942 -4.479 30.815 1.00 90.00 206 VAL A O 1
ATOM 1629 N N . ASP A 1 207 ? 14.962 -4.291 29.747 1.00 91.38 207 ASP A N 1
ATOM 1630 C CA . ASP A 1 207 ? 14.312 -3.465 30.765 1.00 91.38 207 ASP A CA 1
ATOM 1631 C C . ASP A 1 207 ? 12.832 -3.837 30.920 1.00 91.38 207 ASP A C 1
ATOM 1633 O O . ASP A 1 207 ? 12.220 -4.400 30.014 1.00 91.38 207 ASP A O 1
ATOM 1637 N N . THR A 1 208 ? 12.242 -3.551 32.078 1.00 91.38 208 THR A N 1
ATOM 1638 C CA . THR A 1 208 ? 10.823 -3.784 32.358 1.00 91.38 208 THR A CA 1
ATOM 1639 C C . THR A 1 208 ? 10.094 -2.462 32.504 1.00 91.38 208 THR A C 1
ATOM 1641 O O . THR A 1 208 ? 10.310 -1.740 33.473 1.00 91.38 208 THR A O 1
ATOM 1644 N N . ILE A 1 209 ? 9.169 -2.189 31.585 1.00 90.44 209 ILE A N 1
ATOM 1645 C CA . ILE A 1 209 ? 8.483 -0.900 31.496 1.00 90.44 209 ILE A CA 1
ATOM 1646 C C . ILE A 1 209 ? 6.965 -1.033 31.536 1.00 90.44 209 ILE A C 1
ATOM 1648 O O . ILE A 1 209 ? 6.386 -2.019 31.076 1.00 90.44 209 ILE A O 1
ATOM 1652 N N . ASN A 1 210 ? 6.307 0.001 32.054 1.00 90.69 210 ASN A N 1
ATOM 1653 C CA . ASN A 1 210 ? 4.895 0.272 31.841 1.00 90.69 210 ASN A CA 1
ATOM 1654 C C . ASN A 1 210 ? 4.717 1.206 30.634 1.00 90.69 210 ASN A C 1
ATOM 1656 O O . ASN A 1 210 ? 4.994 2.403 30.711 1.00 90.69 210 ASN A O 1
ATOM 1660 N N . PHE A 1 211 ? 4.192 0.679 29.532 1.00 86.69 211 PHE A N 1
ATOM 1661 C CA . PHE A 1 211 ? 3.987 1.406 28.281 1.00 86.69 211 PHE A CA 1
ATOM 1662 C C . PHE A 1 211 ? 3.050 2.614 28.402 1.00 86.69 211 PHE A C 1
ATOM 1664 O O . PHE A 1 211 ? 3.183 3.556 27.624 1.00 86.69 211 PHE A O 1
ATOM 1671 N N . TYR A 1 212 ? 2.139 2.650 29.379 1.00 88.38 212 TYR A N 1
ATOM 1672 C CA . TYR A 1 212 ? 1.288 3.825 29.618 1.00 88.38 212 TYR A CA 1
ATOM 1673 C C . TYR A 1 212 ? 1.982 4.930 30.432 1.00 88.38 212 TYR A C 1
ATOM 1675 O O . TYR A 1 212 ? 1.527 6.074 30.438 1.00 88.38 212 TYR A O 1
ATOM 1683 N N . SER A 1 213 ? 3.119 4.635 31.067 1.00 88.50 213 SER A N 1
ATOM 1684 C CA . SER A 1 213 ? 3.910 5.606 31.825 1.00 88.50 213 SER A CA 1
ATOM 1685 C C . SER A 1 213 ? 4.836 6.391 30.894 1.00 88.50 213 SER A C 1
ATOM 1687 O O . SER A 1 213 ? 5.851 5.888 30.414 1.00 88.50 213 SER A O 1
ATOM 1689 N N . SER A 1 214 ? 4.521 7.667 30.651 1.00 84.44 214 SER A N 1
ATOM 1690 C CA . SER A 1 214 ? 5.346 8.542 29.800 1.00 84.44 214 SER A CA 1
ATOM 1691 C C . SER A 1 214 ? 6.776 8.714 30.323 1.00 84.44 214 SER A C 1
ATOM 1693 O O . SER A 1 214 ? 7.708 8.849 29.533 1.00 84.44 214 SER A O 1
ATOM 1695 N N . ARG A 1 215 ? 6.958 8.676 31.649 1.00 89.94 215 ARG A N 1
ATOM 1696 C CA . ARG A 1 215 ? 8.267 8.750 32.302 1.00 89.94 215 ARG A CA 1
ATOM 1697 C C . ARG A 1 215 ? 9.120 7.525 31.978 1.00 89.94 215 ARG A C 1
ATOM 1699 O O . ARG A 1 215 ? 10.270 7.689 31.592 1.00 89.94 215 ARG A O 1
ATOM 1706 N N . GLU A 1 216 ? 8.561 6.325 32.108 1.00 89.81 216 GLU A N 1
ATOM 1707 C CA . GLU A 1 216 ? 9.284 5.074 31.840 1.00 89.81 216 GLU A CA 1
ATOM 1708 C C . GLU A 1 216 ? 9.610 4.918 30.353 1.00 89.81 216 GLU A C 1
ATOM 1710 O O . GLU A 1 216 ? 10.722 4.522 30.019 1.00 89.81 216 GLU A O 1
ATOM 1715 N N . ARG A 1 217 ? 8.708 5.339 29.452 1.00 89.38 217 ARG A N 1
ATOM 1716 C CA . ARG A 1 217 ? 9.001 5.380 28.008 1.00 89.38 217 ARG A CA 1
ATOM 1717 C C . ARG A 1 217 ? 10.205 6.264 27.682 1.00 89.38 217 ARG A C 1
ATOM 1719 O O . ARG A 1 217 ? 11.052 5.869 26.888 1.00 89.38 217 ARG A O 1
ATOM 1726 N N . LYS A 1 218 ? 10.288 7.450 28.296 1.00 87.69 218 LYS A N 1
ATOM 1727 C CA . LYS A 1 218 ? 11.410 8.378 28.089 1.00 87.69 218 LYS A CA 1
ATOM 1728 C C . LYS A 1 218 ? 12.725 7.815 28.618 1.00 87.69 218 LYS A C 1
ATOM 1730 O O . LYS A 1 218 ? 13.736 7.948 27.941 1.00 87.69 218 LYS A O 1
ATOM 1735 N N . LEU A 1 219 ? 12.703 7.177 29.789 1.00 91.00 219 LEU A N 1
ATOM 1736 C CA . LEU A 1 219 ? 13.890 6.542 30.368 1.00 91.00 219 LEU A CA 1
ATOM 1737 C C . LEU A 1 219 ? 14.395 5.398 29.483 1.00 91.00 219 LEU A C 1
ATOM 1739 O O . LEU A 1 219 ? 15.570 5.378 29.136 1.00 91.00 219 LEU A O 1
ATOM 1743 N N . LEU A 1 220 ? 13.498 4.516 29.035 1.00 89.19 220 LEU A N 1
ATOM 1744 C CA . LEU A 1 220 ? 13.860 3.437 28.120 1.00 89.19 220 LEU A CA 1
ATOM 1745 C C . LEU A 1 220 ? 14.432 3.980 26.804 1.00 89.19 220 LEU A C 1
ATOM 1747 O O . LEU A 1 220 ? 15.464 3.505 26.344 1.00 89.19 220 LEU A O 1
ATOM 1751 N N . CYS A 1 221 ? 13.801 4.999 26.213 1.00 88.69 221 CYS A N 1
ATOM 1752 C CA . CYS A 1 221 ? 14.309 5.646 25.002 1.00 88.69 221 CYS A CA 1
ATOM 1753 C C . CYS A 1 221 ? 15.734 6.184 25.211 1.00 88.69 221 CYS A C 1
ATOM 1755 O O . CYS A 1 221 ? 16.628 5.871 24.431 1.00 88.69 221 CYS A O 1
ATOM 1757 N N . GLN A 1 222 ? 15.979 6.906 26.310 1.00 89.19 222 GLN A N 1
ATOM 1758 C CA . GLN A 1 222 ? 17.305 7.432 26.646 1.00 89.19 222 GLN A CA 1
ATOM 1759 C C . GLN A 1 222 ? 18.360 6.327 26.788 1.00 89.19 222 GLN A C 1
ATOM 1761 O O . GLN A 1 222 ? 19.462 6.463 26.253 1.00 89.19 222 GLN A O 1
ATOM 1766 N N . GLU A 1 223 ? 18.029 5.223 27.459 1.00 88.44 223 GLU A N 1
ATOM 1767 C CA . GLU A 1 223 ? 18.945 4.091 27.630 1.00 88.44 223 GLU A CA 1
ATOM 1768 C C . GLU A 1 223 ? 19.236 3.360 26.311 1.00 88.44 223 GLU A C 1
ATOM 1770 O O . GLU A 1 223 ? 20.385 2.989 26.048 1.00 88.44 223 GLU A O 1
ATOM 1775 N N . ILE A 1 224 ? 18.235 3.212 25.437 1.00 88.44 224 ILE A N 1
ATOM 1776 C CA . ILE A 1 224 ? 18.408 2.641 24.093 1.00 88.44 224 ILE A CA 1
ATOM 1777 C C . ILE A 1 224 ? 19.296 3.548 23.242 1.00 88.44 224 ILE A C 1
ATOM 1779 O O . ILE A 1 224 ? 20.257 3.064 22.645 1.00 88.44 224 ILE A O 1
ATOM 1783 N N . CYS A 1 225 ? 19.021 4.853 23.211 1.00 87.56 225 CYS A N 1
ATOM 1784 C CA . CYS A 1 225 ? 19.824 5.809 22.453 1.00 87.56 225 CYS A CA 1
ATOM 1785 C C . CYS A 1 225 ? 21.282 5.802 22.926 1.00 87.56 225 CYS A C 1
ATOM 1787 O O . CYS A 1 225 ? 22.195 5.784 22.104 1.00 87.56 225 CYS A O 1
ATOM 1789 N N . ARG A 1 226 ? 21.508 5.723 24.245 1.00 86.62 226 ARG A N 1
ATOM 1790 C CA . ARG A 1 226 ? 22.850 5.618 24.835 1.00 86.62 226 ARG A CA 1
ATOM 1791 C C . ARG A 1 226 ? 23.563 4.315 24.470 1.00 86.62 226 ARG A C 1
ATOM 1793 O O . ARG A 1 226 ? 24.767 4.324 24.248 1.00 86.62 226 ARG A O 1
ATOM 1800 N N . THR A 1 227 ? 22.840 3.199 24.431 1.00 86.88 227 THR A N 1
ATOM 1801 C CA . THR A 1 227 ? 23.426 1.866 24.201 1.00 86.88 227 THR A CA 1
ATOM 1802 C C . THR A 1 227 ? 23.697 1.588 22.719 1.00 86.88 227 THR A C 1
ATOM 1804 O O . THR A 1 227 ? 24.661 0.897 22.381 1.00 86.88 227 THR A O 1
ATOM 1807 N N . PHE A 1 228 ? 22.843 2.101 21.830 1.00 84.94 228 PHE A N 1
ATOM 1808 C CA . PHE A 1 228 ? 22.810 1.729 20.413 1.00 84.94 228 PHE A CA 1
ATOM 1809 C C . PHE A 1 228 ? 23.112 2.875 19.439 1.00 84.94 228 PHE A C 1
ATOM 1811 O O . PHE A 1 228 ? 23.097 2.618 18.230 1.00 84.94 228 PHE A O 1
ATOM 1818 N N . GLU A 1 229 ? 23.392 4.081 19.954 1.00 82.75 229 GLU A N 1
ATOM 1819 C CA . GLU A 1 229 ? 23.718 5.300 19.191 1.00 82.75 229 GLU A CA 1
ATOM 1820 C C . GLU A 1 229 ? 22.659 5.632 18.125 1.00 82.75 229 GLU A C 1
ATOM 1822 O O . GLU A 1 229 ? 22.964 5.962 16.983 1.00 82.75 229 GLU A O 1
ATOM 1827 N N . GLU A 1 230 ? 21.385 5.491 18.492 1.00 79.31 230 GLU A N 1
ATOM 1828 C CA . GLU A 1 230 ? 20.242 5.764 17.614 1.00 79.31 230 GLU A CA 1
ATOM 1829 C C . GLU A 1 230 ? 19.619 7.131 17.928 1.00 79.31 230 GLU A C 1
ATOM 1831 O O . GLU A 1 230 ? 19.603 7.541 19.095 1.00 79.31 230 GLU A O 1
ATOM 1836 N N . PRO A 1 231 ? 19.069 7.829 16.918 1.00 79.50 231 PRO A N 1
ATOM 1837 C CA . PRO A 1 231 ? 18.324 9.057 17.143 1.00 79.50 231 PRO A CA 1
ATOM 1838 C C . PRO A 1 231 ? 17.035 8.771 17.942 1.00 79.50 231 PRO A C 1
ATOM 1840 O O . PRO A 1 231 ? 16.346 7.776 17.674 1.00 79.50 231 PRO A O 1
ATOM 1843 N N . PRO A 1 232 ? 16.683 9.627 18.920 1.00 78.00 232 PRO A N 1
ATOM 1844 C CA . PRO A 1 232 ? 15.532 9.410 19.797 1.00 78.00 232 PRO A CA 1
ATOM 1845 C C . PRO A 1 232 ? 14.205 9.338 19.037 1.00 78.00 232 PRO A C 1
ATOM 1847 O O . PRO A 1 232 ? 13.325 8.573 19.424 1.00 78.00 232 PRO A O 1
ATOM 1850 N N . GLU A 1 233 ? 14.074 10.051 17.918 1.00 79.88 233 GLU A N 1
ATOM 1851 C CA . GLU A 1 233 ? 12.862 10.081 17.096 1.00 79.88 233 GLU A CA 1
ATOM 1852 C C . GLU A 1 233 ? 12.520 8.695 16.528 1.00 79.88 233 GLU A C 1
ATOM 1854 O O . GLU A 1 233 ? 11.353 8.300 16.470 1.00 79.88 233 GLU A O 1
ATOM 1859 N N . VAL A 1 234 ? 13.542 7.925 16.145 1.00 78.75 234 VAL A N 1
ATOM 1860 C CA . VAL A 1 234 ? 13.378 6.580 15.579 1.00 78.75 234 VAL A CA 1
ATOM 1861 C C . VAL A 1 234 ? 12.956 5.586 16.660 1.00 78.75 234 VAL A C 1
ATOM 1863 O O . VAL A 1 234 ? 12.063 4.768 16.439 1.00 78.75 234 VAL A O 1
ATOM 1866 N N . ILE A 1 235 ? 13.548 5.680 17.852 1.00 83.12 235 ILE A N 1
ATOM 1867 C CA . ILE A 1 235 ? 13.215 4.797 18.975 1.00 83.12 235 ILE A CA 1
ATOM 1868 C C . ILE A 1 235 ? 11.818 5.102 19.526 1.00 83.12 235 ILE A C 1
ATOM 1870 O O . ILE A 1 235 ? 11.072 4.179 19.855 1.00 83.12 235 ILE A O 1
ATOM 1874 N N . GLU A 1 236 ? 11.417 6.372 19.581 1.00 81.94 236 GLU A N 1
ATOM 1875 C CA . GLU A 1 236 ? 10.054 6.755 19.957 1.00 81.94 236 GLU A CA 1
ATOM 1876 C C . GLU A 1 236 ? 9.014 6.222 18.962 1.00 81.94 236 GLU A C 1
ATOM 1878 O O . GLU A 1 236 ? 7.974 5.703 19.379 1.00 81.94 236 GLU A O 1
ATOM 1883 N N . ALA A 1 237 ? 9.300 6.281 17.658 1.00 75.25 237 ALA A N 1
ATOM 1884 C CA . ALA A 1 237 ? 8.443 5.691 16.630 1.00 75.25 237 ALA A CA 1
ATOM 1885 C C . ALA A 1 237 ? 8.322 4.160 16.778 1.00 75.25 237 ALA A C 1
ATOM 1887 O O . ALA A 1 237 ? 7.217 3.609 16.668 1.00 75.25 237 ALA A O 1
ATOM 1888 N N . ASP A 1 238 ? 9.427 3.475 17.092 1.00 81.50 238 ASP A N 1
ATOM 1889 C CA . ASP A 1 238 ? 9.446 2.033 17.358 1.00 81.50 238 ASP A CA 1
ATOM 1890 C C . ASP A 1 238 ? 8.608 1.685 18.605 1.00 81.50 238 ASP A C 1
ATOM 1892 O O . ASP A 1 238 ? 7.763 0.786 18.554 1.00 81.50 238 ASP A O 1
ATOM 1896 N N . LEU A 1 239 ? 8.756 2.437 19.703 1.00 85.06 239 LEU A N 1
ATOM 1897 C CA . LEU A 1 239 ? 7.971 2.249 20.931 1.00 85.06 239 LEU A CA 1
ATOM 1898 C C . LEU A 1 239 ? 6.475 2.492 20.707 1.00 85.06 239 LEU A C 1
ATOM 1900 O O . LEU A 1 239 ? 5.659 1.675 21.130 1.00 85.06 239 LEU A O 1
ATOM 1904 N N . ASN A 1 240 ? 6.098 3.562 20.005 1.00 84.25 240 ASN A N 1
ATOM 1905 C CA . ASN A 1 240 ? 4.697 3.838 19.664 1.00 84.25 240 ASN A CA 1
ATOM 1906 C C . ASN A 1 240 ? 4.091 2.711 18.820 1.00 84.25 240 ASN A C 1
ATOM 1908 O O . ASN A 1 240 ? 2.940 2.317 19.020 1.00 84.25 240 ASN A O 1
ATOM 1912 N N . SER A 1 241 ? 4.889 2.140 17.920 1.00 78.19 241 SER A N 1
ATOM 1913 C CA . SER A 1 241 ? 4.471 0.985 17.137 1.00 78.19 241 SER A CA 1
ATOM 1914 C C . SER A 1 241 ? 4.248 -0.255 18.007 1.00 78.19 241 SER A C 1
ATOM 1916 O O . SER A 1 241 ? 3.265 -0.962 17.807 1.00 78.19 241 SER A O 1
ATOM 1918 N N . ILE A 1 242 ? 5.123 -0.522 18.983 1.00 83.81 242 ILE A N 1
ATOM 1919 C CA . ILE A 1 242 ? 4.965 -1.641 19.931 1.00 83.81 242 ILE A CA 1
ATOM 1920 C C . ILE A 1 242 ? 3.700 -1.460 20.779 1.00 83.81 242 ILE A C 1
ATOM 1922 O O . ILE A 1 242 ? 2.957 -2.421 20.970 1.00 83.81 242 ILE A O 1
ATOM 1926 N N . ILE A 1 243 ? 3.415 -0.235 21.230 1.00 83.75 243 ILE A N 1
ATOM 1927 C CA . ILE A 1 243 ? 2.193 0.089 21.982 1.00 83.75 243 ILE A CA 1
ATOM 1928 C C . ILE A 1 243 ? 0.956 -0.216 21.138 1.00 83.75 243 ILE A C 1
ATOM 1930 O O . ILE A 1 243 ? 0.072 -0.936 21.589 1.00 83.75 243 ILE A O 1
ATOM 1934 N N . SER A 1 244 ? 0.932 0.229 19.881 1.00 77.94 244 SER A N 1
ATOM 1935 C CA . SER A 1 244 ? -0.181 -0.045 18.965 1.00 77.94 244 SER A CA 1
ATOM 1936 C C . SER A 1 244 ? -0.397 -1.553 18.721 1.00 77.94 244 SER A C 1
ATOM 1938 O O . SER A 1 244 ? -1.533 -2.032 18.637 1.00 77.94 244 SER A O 1
ATOM 1940 N N . LEU A 1 245 ? 0.679 -2.345 18.677 1.00 74.69 245 LEU A N 1
ATOM 1941 C CA . LEU A 1 245 ? 0.594 -3.810 18.578 1.00 74.69 245 LEU A CA 1
ATOM 1942 C C . LEU A 1 245 ? 0.079 -4.472 19.861 1.00 74.69 245 LEU A C 1
ATOM 1944 O O . LEU A 1 245 ? -0.703 -5.421 19.801 1.00 74.69 245 LEU A O 1
ATOM 1948 N N . ALA A 1 246 ? 0.504 -3.975 21.021 1.00 76.12 246 ALA A N 1
ATOM 1949 C CA . ALA A 1 246 ? 0.020 -4.440 22.317 1.00 76.12 246 ALA A CA 1
ATOM 1950 C C . ALA A 1 246 ? -1.466 -4.084 22.527 1.00 76.12 246 ALA A C 1
ATOM 1952 O O . ALA A 1 246 ? -2.242 -4.847 23.111 1.00 76.12 246 ALA A O 1
ATOM 1953 N N . GLU A 1 247 ? -1.903 -2.931 22.017 1.00 79.31 247 GLU A N 1
ATOM 1954 C CA . GLU A 1 247 ? -3.299 -2.494 22.055 1.00 79.31 247 GLU A CA 1
ATOM 1955 C C . GLU A 1 247 ? -4.198 -3.362 21.168 1.00 79.31 247 GLU A C 1
ATOM 1957 O O . GLU A 1 247 ? -5.290 -3.729 21.601 1.00 79.31 247 GLU A O 1
ATOM 1962 N N . SER A 1 248 ? -3.710 -3.773 19.994 1.00 66.81 248 SER A N 1
ATOM 1963 C CA . SER A 1 248 ? -4.440 -4.594 19.013 1.00 66.81 248 SER A CA 1
ATOM 1964 C C . SER A 1 248 ? -4.499 -6.103 19.323 1.00 66.81 248 SER A C 1
ATOM 1966 O O . SER A 1 248 ? -4.982 -6.870 18.493 1.00 66.81 248 SER A O 1
ATOM 1968 N N . ASN A 1 249 ? -4.066 -6.539 20.517 1.00 62.78 249 ASN A N 1
ATOM 1969 C CA . ASN A 1 249 ? -4.015 -7.946 20.965 1.00 62.78 249 ASN A CA 1
ATOM 1970 C C . ASN A 1 249 ? -3.144 -8.865 20.076 1.00 62.78 249 ASN A C 1
ATOM 1972 O O . ASN A 1 249 ? -3.307 -10.084 20.075 1.00 62.78 249 ASN A O 1
ATOM 1976 N N . ALA A 1 250 ? -2.194 -8.299 19.324 1.00 54.31 250 ALA A N 1
ATOM 1977 C CA . ALA A 1 250 ? -1.230 -9.071 18.535 1.00 54.31 250 ALA A CA 1
ATOM 1978 C C . ALA A 1 250 ? -0.095 -9.667 19.395 1.00 54.31 250 ALA A C 1
ATOM 1980 O O . ALA A 1 250 ? 0.639 -10.545 18.935 1.00 54.31 250 ALA A O 1
ATOM 1981 N N . ILE A 1 251 ? 0.041 -9.188 20.635 1.00 57.25 251 ILE A N 1
ATOM 1982 C CA . ILE A 1 251 ? 1.022 -9.622 21.631 1.00 57.25 251 ILE A CA 1
ATOM 1983 C C . ILE A 1 251 ? 0.265 -10.365 22.732 1.00 57.25 251 ILE A C 1
ATOM 1985 O O . ILE A 1 251 ? -0.682 -9.825 23.298 1.00 57.25 251 ILE A O 1
ATOM 1989 N N . ASP A 1 252 ? 0.675 -11.606 22.985 1.00 54.31 252 ASP A N 1
ATOM 1990 C CA . ASP A 1 252 ? 0.036 -12.511 23.944 1.00 54.31 252 ASP A CA 1
ATOM 1991 C C . ASP A 1 252 ? 0.129 -11.938 25.367 1.00 54.31 252 ASP A C 1
ATOM 1993 O O . ASP A 1 252 ? 1.213 -11.585 25.837 1.00 54.31 252 ASP A O 1
ATOM 1997 N N . ASP A 1 253 ? -1.008 -11.819 26.043 1.00 49.03 253 ASP A N 1
ATOM 1998 C CA . ASP A 1 253 ? -1.192 -11.101 27.304 1.00 49.03 253 ASP A CA 1
ATOM 1999 C C . ASP A 1 253 ? -0.945 -11.971 28.550 1.00 49.03 253 ASP A C 1
ATOM 2001 O O . ASP A 1 253 ? -1.398 -11.657 29.654 1.00 49.03 253 ASP A O 1
ATOM 2005 N N . GLY A 1 254 ? -0.226 -13.089 28.390 1.00 49.16 254 GLY A N 1
ATOM 2006 C CA . GLY A 1 254 ? 0.231 -13.951 29.489 1.00 49.16 254 GLY A CA 1
ATOM 2007 C C . GLY A 1 254 ? -0.892 -14.601 30.312 1.00 49.16 254 GLY A C 1
ATOM 2008 O O . GLY A 1 254 ? -0.617 -15.374 31.229 1.00 49.16 254 GLY A O 1
ATOM 2009 N N . LYS A 1 255 ? -2.161 -14.340 29.973 1.00 39.28 255 LYS A N 1
ATOM 2010 C CA . LYS A 1 255 ? -3.366 -14.891 30.604 1.00 39.28 255 LYS A CA 1
ATOM 2011 C C . LYS A 1 255 ? -3.858 -16.147 29.887 1.00 39.28 255 LYS A C 1
ATOM 2013 O O . LYS A 1 255 ? -5.053 -16.372 29.756 1.00 39.28 255 LYS A O 1
ATOM 2018 N N . SER A 1 256 ? -2.934 -17.021 29.508 1.00 35.34 256 SER A N 1
ATOM 2019 C CA . SER A 1 256 ? -3.223 -18.454 29.457 1.00 35.34 256 SER A CA 1
ATOM 2020 C C . SER A 1 256 ? -2.761 -19.040 30.786 1.00 35.34 256 SER A C 1
ATOM 2022 O O . SER A 1 256 ? -1.623 -19.481 30.945 1.00 35.34 256 SER A O 1
ATOM 2024 N N . GLN A 1 257 ? -3.627 -18.945 31.797 1.00 35.16 257 GLN A N 1
ATOM 2025 C CA . GLN A 1 257 ? -3.388 -19.590 33.079 1.00 35.16 257 GLN A CA 1
ATOM 2026 C C . GLN A 1 257 ? -3.289 -21.101 32.867 1.00 35.16 257 GLN A C 1
ATOM 2028 O O . GLN A 1 257 ? -4.248 -21.762 32.477 1.00 35.16 257 GLN A O 1
ATOM 2033 N N . ARG A 1 258 ? -2.097 -21.612 33.178 1.00 34.00 258 ARG A N 1
ATOM 2034 C CA . ARG A 1 258 ? -1.808 -22.958 33.674 1.00 34.00 258 ARG A CA 1
ATOM 2035 C C . ARG A 1 258 ? -3.038 -23.579 34.349 1.00 34.00 258 ARG A C 1
ATOM 2037 O O . ARG A 1 258 ? -3.368 -23.205 35.473 1.00 34.00 258 ARG A O 1
ATOM 2044 N N . ASN A 1 259 ? -3.665 -24.555 33.700 1.00 32.38 259 ASN A N 1
ATOM 2045 C CA . ASN A 1 259 ? -4.364 -25.617 34.408 1.00 32.38 259 ASN A CA 1
ATOM 2046 C C . ASN A 1 259 ? -4.341 -26.924 33.599 1.00 32.38 259 ASN A C 1
ATOM 2048 O O . ASN A 1 259 ? -4.730 -26.961 32.438 1.00 32.38 259 ASN A O 1
ATOM 2052 N N . SER A 1 260 ? -3.844 -27.958 34.284 1.00 30.22 260 SER A N 1
ATOM 2053 C CA . SER A 1 260 ? -3.645 -29.368 33.919 1.00 30.22 260 SER A CA 1
ATOM 2054 C C . SER A 1 260 ? -2.765 -29.702 32.707 1.00 30.22 260 SER A C 1
ATOM 2056 O O . SER A 1 260 ? -3.251 -29.899 31.597 1.00 30.22 260 SER A O 1
ATOM 2058 N N . ASP A 1 261 ? -1.492 -29.980 33.001 1.00 45.19 261 ASP A N 1
ATOM 2059 C CA . ASP A 1 261 ? -0.823 -31.158 32.449 1.00 45.19 261 ASP A CA 1
ATOM 2060 C C . ASP A 1 261 ? -1.672 -32.405 32.742 1.00 45.19 261 ASP A C 1
ATOM 2062 O O . ASP A 1 261 ? -1.720 -32.901 33.871 1.00 45.19 261 ASP A O 1
ATOM 2066 N N . LYS A 1 262 ? -2.322 -32.933 31.707 1.00 35.84 262 LYS A N 1
ATOM 2067 C CA . LYS A 1 262 ? -2.374 -34.377 31.476 1.00 35.84 262 LYS A CA 1
ATOM 2068 C C . LYS A 1 262 ? -2.125 -34.608 29.986 1.00 35.84 262 LYS A C 1
ATOM 2070 O O . LYS A 1 262 ? -2.827 -33.999 29.179 1.00 35.84 262 LYS A O 1
ATOM 2075 N N . PRO A 1 263 ? -1.161 -35.462 29.600 1.00 34.69 263 PRO A N 1
ATOM 2076 C CA . PRO A 1 263 ? -1.026 -35.864 28.211 1.00 34.69 263 PRO A CA 1
ATOM 2077 C C . PRO A 1 263 ? -2.339 -36.519 27.780 1.00 34.69 263 PRO A C 1
ATOM 2079 O O . PRO A 1 263 ? -2.851 -37.416 28.453 1.00 34.69 263 PRO A O 1
ATOM 2082 N N . TYR A 1 264 ? -2.900 -36.017 26.686 1.00 48.62 264 TYR A N 1
ATOM 2083 C CA . TYR A 1 264 ? -4.051 -36.611 26.028 1.00 48.62 264 TYR A CA 1
ATOM 2084 C C . TYR A 1 264 ? -3.724 -38.075 25.697 1.00 48.62 264 TYR A C 1
ATOM 2086 O O . TYR A 1 264 ? -2.793 -38.357 24.944 1.00 48.62 264 TYR A O 1
ATOM 2094 N N . GLN A 1 265 ? -4.446 -39.005 26.321 1.00 45.12 265 GLN A N 1
ATOM 2095 C CA . GLN A 1 265 ? -4.450 -40.407 25.921 1.00 45.12 265 GLN A CA 1
ATOM 2096 C C . GLN A 1 265 ? -5.600 -40.585 24.939 1.00 45.12 265 GLN A C 1
ATOM 2098 O O . GLN A 1 265 ? -6.747 -40.328 25.307 1.00 45.12 265 GLN A O 1
ATOM 2103 N N . MET A 1 266 ? -5.278 -41.005 23.711 1.00 37.50 266 MET A N 1
ATOM 2104 C CA . MET A 1 266 ? -6.273 -41.386 22.710 1.00 37.50 266 MET A CA 1
ATOM 2105 C C . MET A 1 266 ? -7.282 -42.345 23.336 1.00 37.50 266 MET A C 1
ATOM 2107 O O . MET A 1 266 ? -6.920 -43.350 23.953 1.00 37.50 266 MET A O 1
ATOM 2111 N N . THR A 1 267 ? -8.561 -42.031 23.185 1.00 63.06 267 THR A N 1
ATOM 2112 C CA . THR A 1 267 ? -9.621 -42.981 23.501 1.00 63.06 267 THR A CA 1
ATOM 2113 C C . THR A 1 267 ? -9.571 -44.144 22.503 1.00 63.06 267 THR A C 1
ATOM 2115 O O . THR A 1 267 ? -9.166 -43.975 21.353 1.00 63.06 267 THR A O 1
ATOM 2118 N N . GLN A 1 268 ? -10.027 -45.341 22.900 1.00 54.25 268 GLN A N 1
ATOM 2119 C CA . GLN A 1 268 ? -10.091 -46.501 21.985 1.00 54.25 268 GLN A CA 1
ATOM 2120 C C . GLN A 1 268 ? -10.919 -46.224 20.721 1.00 54.25 268 GLN A C 1
ATOM 2122 O O . GLN A 1 268 ? -10.794 -46.940 19.731 1.00 54.25 268 GLN A O 1
ATOM 2127 N N . GLN A 1 269 ? -11.792 -45.219 20.766 1.00 55.31 269 GLN A N 1
ATOM 2128 C CA . GLN A 1 269 ? -12.592 -44.800 19.630 1.00 55.31 269 GLN A CA 1
ATOM 2129 C C . GLN A 1 269 ? -11.770 -43.965 18.641 1.00 55.31 269 GLN A C 1
ATOM 2131 O O . GLN A 1 269 ? -11.754 -44.294 17.461 1.00 55.31 269 GLN A O 1
ATOM 2136 N N . GLU A 1 270 ? -10.988 -42.997 19.122 1.00 54.06 270 GLU A N 1
ATOM 2137 C CA . GLU A 1 270 ? -10.066 -42.210 18.287 1.00 54.06 270 GLU A CA 1
ATOM 2138 C C . GLU A 1 270 ? -8.958 -43.084 17.678 1.00 54.06 270 GLU A C 1
ATOM 2140 O O . GLU A 1 270 ? -8.548 -42.870 16.541 1.00 54.06 270 GLU A O 1
ATOM 2145 N N . GLU A 1 271 ? -8.510 -44.122 18.393 1.00 50.88 271 GLU A N 1
ATOM 2146 C CA . GLU A 1 271 ? -7.536 -45.092 17.875 1.00 50.88 271 GLU A CA 1
ATOM 2147 C C . GLU A 1 271 ? -8.124 -46.000 16.791 1.00 50.88 271 GLU A C 1
ATOM 2149 O O . GLU A 1 271 ? -7.449 -46.297 15.803 1.00 50.88 271 GLU A O 1
ATOM 2154 N N . ARG A 1 272 ? -9.396 -46.396 16.915 1.00 52.84 272 ARG A N 1
ATOM 2155 C CA . ARG A 1 272 ? -10.102 -47.162 15.874 1.00 52.84 272 ARG A CA 1
ATOM 2156 C C . ARG A 1 272 ? -10.362 -46.315 14.638 1.00 52.84 272 ARG A C 1
ATOM 2158 O O . ARG A 1 272 ? -10.063 -46.779 13.544 1.00 52.84 272 ARG A O 1
ATOM 2165 N N . GLU A 1 273 ? -10.825 -45.083 14.815 1.00 58.34 273 GLU A N 1
ATOM 2166 C CA . GLU A 1 273 ? -11.083 -44.144 13.720 1.00 58.34 273 GLU A CA 1
ATOM 2167 C C . GLU A 1 273 ? -9.785 -43.784 12.981 1.00 58.34 273 GLU A C 1
ATOM 2169 O O . GLU A 1 273 ? -9.746 -43.818 11.752 1.00 58.34 273 GLU A O 1
ATOM 2174 N N . ALA A 1 274 ? -8.681 -43.552 13.702 1.00 48.09 274 ALA A N 1
ATOM 2175 C CA . ALA A 1 274 ? -7.368 -43.316 13.099 1.00 48.09 274 ALA A CA 1
ATOM 2176 C C . ALA A 1 274 ? -6.799 -44.563 12.394 1.00 48.09 274 ALA A C 1
ATOM 2178 O O . ALA A 1 274 ? -6.182 -44.446 11.333 1.00 48.09 274 ALA A O 1
ATOM 2179 N N . THR A 1 275 ? -7.023 -45.763 12.945 1.00 57.16 275 THR A N 1
ATOM 2180 C CA . THR A 1 275 ? -6.581 -47.032 12.335 1.00 57.16 275 THR A CA 1
ATOM 2181 C C . THR A 1 275 ? -7.392 -47.373 11.084 1.00 57.16 275 THR A C 1
ATOM 2183 O O . THR A 1 275 ? -6.840 -47.891 10.115 1.00 57.16 275 THR A O 1
ATOM 2186 N N . GLU A 1 276 ? -8.693 -47.094 11.089 1.00 59.66 276 GLU A N 1
ATOM 2187 C CA . GLU A 1 276 ? -9.592 -47.304 9.954 1.00 59.66 276 GLU A CA 1
ATOM 2188 C C . GLU A 1 276 ? -9.320 -46.289 8.841 1.00 59.66 276 GLU A C 1
ATOM 2190 O O . GLU A 1 276 ? -9.190 -46.673 7.678 1.00 59.66 276 GLU A O 1
ATOM 2195 N N . TYR A 1 277 ? -9.089 -45.023 9.206 1.00 55.06 277 TYR A N 1
ATOM 2196 C CA . TYR A 1 277 ? -8.613 -43.997 8.284 1.00 55.06 277 TYR A CA 1
ATOM 2197 C C . TYR A 1 277 ? -7.2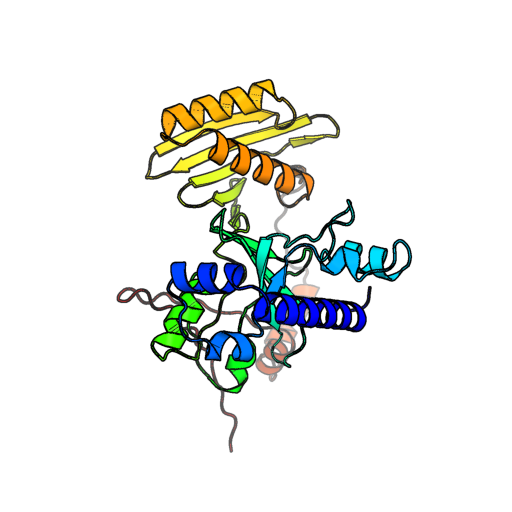89 -44.425 7.638 1.00 55.06 277 TYR A C 1
ATOM 2199 O O . TYR A 1 277 ? -7.207 -44.477 6.412 1.00 55.06 277 TYR A O 1
ATOM 2207 N N . GLY A 1 278 ? -6.309 -44.847 8.452 1.00 44.75 278 GLY A N 1
ATOM 2208 C CA . GLY A 1 278 ? -4.979 -45.320 8.044 1.00 44.75 278 GLY A CA 1
ATOM 2209 C C . GLY A 1 278 ? -4.955 -46.562 7.144 1.00 44.75 278 GLY A C 1
ATOM 2210 O O . GLY A 1 278 ? -3.979 -46.772 6.429 1.00 44.75 278 GLY A O 1
ATOM 2211 N N . LYS A 1 279 ? -6.014 -47.382 7.162 1.00 54.78 279 LYS A N 1
ATOM 2212 C CA . LYS A 1 279 ? -6.148 -48.603 6.346 1.00 54.78 279 LYS A CA 1
ATOM 2213 C C . LYS A 1 279 ? -6.963 -48.408 5.070 1.00 54.78 279 LYS A C 1
ATOM 2215 O O . LYS A 1 279 ? -7.102 -49.358 4.302 1.00 54.78 279 LYS A O 1
ATOM 2220 N N . SER A 1 280 ? -7.520 -47.221 4.843 1.00 53.56 280 SER A N 1
ATOM 2221 C CA . SER A 1 280 ? -8.284 -46.955 3.627 1.00 53.56 280 SER A CA 1
ATOM 2222 C C . SER A 1 280 ? -7.378 -47.026 2.387 1.00 53.56 280 SER A C 1
ATOM 2224 O O . SER A 1 280 ? -6.322 -46.401 2.342 1.00 53.56 280 SER A O 1
ATOM 2226 N N . GLU A 1 281 ? -7.785 -47.767 1.349 1.00 53.69 281 GLU A N 1
ATOM 2227 C CA . GLU A 1 281 ? -7.022 -47.864 0.085 1.00 53.69 281 GLU A CA 1
ATOM 2228 C C . GLU A 1 281 ? -6.911 -46.508 -0.641 1.00 53.69 281 GLU A C 1
ATOM 2230 O O . GLU A 1 281 ? -6.007 -46.302 -1.444 1.00 53.69 281 GLU A O 1
ATOM 2235 N N . ASN A 1 282 ? -7.769 -45.548 -0.276 1.00 49.38 282 ASN A N 1
ATOM 2236 C CA . ASN A 1 282 ? -7.772 -44.168 -0.766 1.00 49.38 282 ASN A CA 1
ATOM 2237 C C . ASN A 1 282 ? -7.211 -43.166 0.268 1.00 49.38 282 ASN A C 1
ATOM 2239 O O . ASN A 1 282 ? -7.563 -41.985 0.246 1.00 49.38 282 ASN A O 1
ATOM 2243 N N . LEU A 1 283 ? -6.343 -43.616 1.188 1.00 42.25 283 LEU A N 1
ATOM 2244 C CA . LEU A 1 283 ? -5.723 -42.780 2.230 1.00 42.25 283 LEU A CA 1
ATOM 2245 C C . LEU A 1 283 ? -5.063 -41.523 1.641 1.00 42.25 283 LEU A C 1
ATOM 2247 O O . LEU A 1 283 ? -5.199 -40.430 2.188 1.00 42.25 283 LEU A O 1
ATOM 2251 N N . ILE A 1 284 ? -4.388 -41.668 0.498 1.00 44.03 284 ILE A N 1
ATOM 2252 C CA . ILE A 1 284 ? -3.685 -40.572 -0.179 1.00 44.03 284 ILE A CA 1
ATOM 2253 C C . ILE A 1 284 ? -4.680 -39.555 -0.767 1.00 44.03 284 ILE A C 1
ATOM 2255 O O . ILE A 1 284 ? -4.505 -38.354 -0.569 1.00 44.03 284 ILE A O 1
ATOM 2259 N N . GLU A 1 285 ? -5.772 -40.004 -1.399 1.00 47.22 285 GLU A N 1
ATOM 2260 C CA . GLU A 1 285 ? -6.825 -39.104 -1.903 1.00 47.22 285 GLU A CA 1
ATOM 2261 C C . GLU A 1 285 ? -7.537 -38.341 -0.775 1.00 47.22 285 GLU A C 1
ATOM 2263 O O . GLU A 1 285 ? -7.868 -37.162 -0.925 1.00 47.22 285 GLU A O 1
ATOM 2268 N N . ASN A 1 286 ? -7.745 -38.985 0.376 1.00 47.91 286 ASN A N 1
ATOM 2269 C CA . ASN A 1 286 ? -8.390 -38.362 1.532 1.00 47.91 286 ASN A CA 1
ATOM 2270 C C . ASN A 1 286 ? -7.484 -37.320 2.215 1.00 47.91 286 ASN A C 1
ATOM 2272 O O . ASN A 1 286 ? -7.965 -36.266 2.636 1.00 47.91 286 ASN A O 1
ATOM 2276 N N . ILE A 1 287 ? -6.166 -37.552 2.247 1.00 43.62 287 ILE A N 1
ATOM 2277 C CA . ILE A 1 287 ? -5.170 -36.569 2.710 1.00 43.62 287 ILE A CA 1
ATOM 2278 C C . ILE A 1 287 ? -5.105 -35.356 1.762 1.00 43.62 287 ILE A C 1
ATOM 2280 O O . ILE A 1 287 ? -5.038 -34.213 2.227 1.00 43.62 287 ILE A O 1
ATOM 2284 N N . LEU A 1 288 ? -5.201 -35.585 0.448 1.00 40.44 288 LEU A N 1
ATOM 2285 C CA . LEU A 1 288 ? -5.186 -34.530 -0.573 1.00 40.44 288 LEU A CA 1
ATOM 2286 C C . LEU A 1 288 ? -6.471 -33.682 -0.581 1.00 40.44 288 LEU A C 1
ATOM 2288 O O . LEU A 1 288 ? -6.402 -32.474 -0.795 1.00 40.44 288 LEU A O 1
ATOM 2292 N N . LYS A 1 289 ? -7.639 -34.257 -0.263 1.00 45.31 289 LYS A N 1
ATOM 2293 C CA . LYS A 1 289 ? -8.888 -33.485 -0.082 1.00 45.31 289 LYS A CA 1
ATOM 2294 C C . LYS A 1 289 ? -8.888 -32.597 1.170 1.00 45.31 289 LYS A C 1
ATOM 2296 O O . LYS A 1 289 ? -9.630 -31.617 1.213 1.00 45.31 289 LYS A O 1
ATOM 2301 N N . GLY A 1 290 ? -8.088 -32.934 2.184 1.00 36.41 290 GLY A N 1
ATOM 2302 C CA . GLY A 1 290 ? -8.098 -32.279 3.497 1.00 36.41 290 GLY A CA 1
ATOM 2303 C C . GLY A 1 290 ? -7.035 -31.201 3.725 1.00 36.41 290 GLY A C 1
ATOM 2304 O O . GLY A 1 290 ? -7.110 -30.490 4.726 1.00 36.41 290 GLY A O 1
ATOM 2305 N N . THR A 1 291 ? -6.050 -31.042 2.839 1.00 29.80 291 THR A N 1
ATOM 2306 C CA . THR A 1 291 ? -4.907 -30.151 3.091 1.00 29.80 291 THR A CA 1
ATOM 2307 C C . THR A 1 291 ? -4.789 -29.048 2.039 1.00 29.80 291 THR A C 1
ATOM 2309 O O . THR A 1 291 ? -4.285 -29.228 0.937 1.00 29.80 291 THR A O 1
ATOM 2312 N N . ARG A 1 292 ? -5.226 -27.836 2.416 1.00 31.42 292 ARG A N 1
ATOM 2313 C CA . ARG A 1 292 ? -4.751 -26.601 1.780 1.00 31.42 292 ARG A CA 1
ATOM 2314 C C . ARG A 1 292 ? -3.239 -26.493 2.010 1.00 31.42 292 ARG A C 1
ATOM 2316 O O . ARG A 1 292 ? -2.779 -26.561 3.148 1.00 31.42 292 ARG A O 1
ATOM 2323 N N . CYS A 1 293 ? -2.526 -26.354 0.898 1.00 26.75 293 CYS A N 1
ATOM 2324 C CA . CYS A 1 293 ? -1.143 -25.927 0.689 1.00 26.75 293 CYS A CA 1
ATOM 2325 C C . CYS A 1 293 ? -0.266 -25.767 1.943 1.00 26.75 293 CYS A C 1
ATOM 2327 O O . CYS A 1 293 ? -0.394 -24.792 2.683 1.00 26.75 293 CYS A O 1
ATOM 2329 N N . HIS A 1 294 ? 0.710 -26.661 2.107 1.00 28.44 294 HIS A N 1
ATOM 2330 C CA . HIS A 1 294 ? 1.903 -26.401 2.913 1.00 28.44 294 HIS A CA 1
ATOM 2331 C C . HIS A 1 294 ? 3.065 -26.054 1.975 1.00 28.44 294 HIS A C 1
ATOM 2333 O O . HIS A 1 294 ? 3.509 -26.888 1.193 1.00 28.44 294 HIS A O 1
ATOM 2339 N N . SER A 1 295 ? 3.573 -24.825 2.062 1.00 24.89 295 SER A N 1
ATOM 2340 C CA . SER A 1 295 ? 4.840 -24.421 1.446 1.00 24.89 295 SER A CA 1
ATOM 2341 C C . SER A 1 295 ? 6.009 -25.021 2.233 1.00 24.89 295 SER A C 1
ATOM 2343 O O . SER A 1 295 ? 6.152 -24.736 3.425 1.00 24.89 295 SER A O 1
ATOM 2345 N N . LYS A 1 296 ? 6.863 -25.817 1.585 1.00 27.61 296 LYS A N 1
ATOM 2346 C CA . LYS A 1 296 ? 8.123 -26.307 2.163 1.00 27.61 296 LYS A CA 1
ATOM 2347 C C . LYS A 1 296 ? 9.268 -25.391 1.715 1.00 27.61 296 LYS A C 1
ATOM 2349 O O . LYS A 1 296 ? 9.515 -25.246 0.525 1.00 27.61 296 LYS A O 1
ATOM 2354 N N . GLN A 1 297 ? 9.949 -24.762 2.671 1.00 27.73 297 GLN A N 1
ATOM 2355 C CA . GLN A 1 297 ? 11.182 -24.001 2.444 1.00 27.73 297 GLN A CA 1
ATOM 2356 C C . GLN A 1 297 ? 12.382 -24.951 2.460 1.00 27.73 297 GLN A C 1
ATOM 2358 O O . GLN A 1 297 ? 12.558 -25.692 3.428 1.00 27.73 297 GLN A O 1
ATOM 2363 N N . ILE A 1 298 ? 13.243 -24.887 1.444 1.00 28.44 298 ILE A N 1
ATOM 2364 C CA . ILE A 1 298 ? 14.614 -25.399 1.529 1.00 28.44 298 ILE A CA 1
ATOM 2365 C C . ILE A 1 298 ? 15.544 -24.273 1.077 1.00 28.44 298 ILE A C 1
ATOM 2367 O O . ILE A 1 298 ? 15.395 -23.724 -0.009 1.00 28.44 298 ILE A O 1
ATOM 2371 N N . VAL A 1 299 ? 16.469 -23.895 1.958 1.00 29.52 299 VAL A N 1
ATOM 2372 C CA . VAL A 1 299 ? 17.506 -22.890 1.706 1.00 29.52 299 VAL A CA 1
ATOM 2373 C C . VAL A 1 299 ? 18.710 -23.619 1.124 1.00 29.52 299 VAL A C 1
ATOM 2375 O O . VAL A 1 299 ? 19.347 -24.385 1.850 1.00 29.52 299 VAL A O 1
ATOM 2378 N N . ASP A 1 300 ? 19.039 -23.384 -0.146 1.00 28.41 300 ASP A N 1
ATOM 2379 C CA . ASP A 1 300 ? 20.335 -23.813 -0.669 1.00 28.41 300 ASP A CA 1
ATOM 2380 C C . ASP A 1 300 ? 21.417 -22.803 -0.258 1.00 28.41 300 ASP A C 1
ATOM 2382 O O . ASP A 1 300 ? 21.332 -21.596 -0.507 1.00 28.41 300 ASP A O 1
ATOM 2386 N N . LYS A 1 301 ? 22.437 -23.301 0.441 1.00 34.16 301 LYS A N 1
ATOM 2387 C CA . LYS A 1 301 ? 23.586 -22.512 0.883 1.00 34.16 301 LYS A CA 1
ATOM 2388 C C . LYS A 1 301 ? 24.584 -22.441 -0.266 1.00 34.16 301 LYS A C 1
ATOM 2390 O O . LYS A 1 301 ? 25.576 -23.169 -0.237 1.00 34.16 301 LYS A O 1
ATOM 2395 N N . LYS A 1 302 ? 24.366 -21.519 -1.210 1.00 30.64 302 LYS A N 1
ATOM 2396 C CA . LYS A 1 302 ? 25.491 -20.865 -1.903 1.00 30.64 302 LYS A CA 1
ATOM 2397 C C . LYS A 1 302 ? 25.211 -19.536 -2.602 1.00 30.64 302 LYS A C 1
ATOM 2399 O O . LYS A 1 302 ? 26.158 -18.772 -2.675 1.00 30.64 302 LYS A O 1
ATOM 2404 N N . ASP A 1 303 ? 23.972 -19.183 -2.958 1.00 29.55 303 ASP A N 1
ATOM 2405 C CA . ASP A 1 303 ? 23.732 -17.962 -3.760 1.00 29.55 303 ASP A CA 1
ATOM 2406 C C . ASP A 1 303 ? 22.466 -17.160 -3.393 1.00 29.55 303 ASP A C 1
ATOM 2408 O O . ASP A 1 303 ? 21.800 -16.640 -4.280 1.00 29.55 303 ASP A O 1
ATOM 2412 N N . TYR A 1 304 ? 22.095 -17.057 -2.104 1.00 32.31 304 TYR A N 1
ATOM 2413 C CA . TYR A 1 304 ? 20.991 -16.202 -1.593 1.00 32.31 304 TYR A CA 1
ATOM 2414 C C . TYR A 1 304 ? 19.715 -16.138 -2.473 1.00 32.31 304 TYR A C 1
ATOM 2416 O O . TYR A 1 304 ? 19.005 -15.136 -2.484 1.00 32.31 304 TYR A O 1
ATOM 2424 N N . THR A 1 305 ? 19.401 -17.216 -3.193 1.00 27.77 305 THR A N 1
ATOM 2425 C CA . THR A 1 305 ? 18.270 -17.308 -4.116 1.00 27.77 305 THR A CA 1
ATOM 2426 C C . THR A 1 305 ? 17.239 -18.211 -3.464 1.00 27.77 305 THR A C 1
ATOM 2428 O O . THR A 1 305 ? 17.515 -19.375 -3.173 1.00 27.77 305 THR A O 1
ATOM 2431 N N . LEU A 1 306 ? 16.059 -17.666 -3.177 1.00 32.84 306 LEU A N 1
ATOM 2432 C CA . LEU A 1 306 ? 14.943 -18.447 -2.662 1.00 32.84 306 LEU A CA 1
ATOM 2433 C C . LEU A 1 306 ? 14.179 -19.027 -3.857 1.00 32.84 306 LEU A C 1
ATOM 2435 O O . LEU A 1 306 ? 13.365 -18.340 -4.463 1.00 32.84 306 LEU A O 1
ATOM 2439 N N . ILE A 1 307 ? 14.464 -20.282 -4.204 1.00 31.86 307 ILE A N 1
ATOM 2440 C CA . ILE A 1 307 ? 13.703 -21.029 -5.213 1.00 31.86 307 ILE A CA 1
ATOM 2441 C C . ILE A 1 307 ? 12.518 -21.681 -4.498 1.00 31.86 307 ILE A C 1
ATOM 2443 O O . ILE A 1 307 ? 12.702 -22.516 -3.610 1.00 31.86 307 ILE A O 1
ATOM 2447 N N . ILE A 1 308 ? 11.297 -21.277 -4.848 1.00 34.88 308 ILE A N 1
ATOM 2448 C CA . ILE A 1 308 ? 10.077 -21.930 -4.367 1.00 34.88 308 ILE A CA 1
ATOM 2449 C C . ILE A 1 308 ? 9.692 -22.989 -5.398 1.00 34.88 308 ILE A C 1
ATOM 2451 O O . ILE A 1 308 ? 9.247 -22.653 -6.490 1.00 34.88 308 ILE A O 1
ATOM 2455 N N . TYR A 1 309 ? 9.846 -24.263 -5.041 1.00 31.50 309 TYR A N 1
ATOM 2456 C CA . TYR A 1 309 ? 9.332 -25.368 -5.845 1.00 31.50 309 TYR A CA 1
ATOM 2457 C C . TYR A 1 309 ? 7.819 -25.491 -5.653 1.00 31.50 309 TYR A C 1
ATOM 2459 O O . TYR A 1 309 ? 7.320 -25.457 -4.524 1.00 31.50 309 TYR A O 1
ATOM 2467 N N . SER A 1 310 ? 7.097 -25.680 -6.753 1.00 30.73 310 SER A N 1
ATOM 2468 C CA . SER A 1 310 ? 5.767 -26.284 -6.728 1.00 30.73 310 SER A CA 1
ATOM 2469 C C . SER A 1 310 ? 5.877 -27.650 -7.393 1.00 30.73 310 SER A C 1
ATOM 2471 O O . SER A 1 310 ? 6.297 -27.735 -8.546 1.00 30.73 310 SER A O 1
ATOM 2473 N N . ASP A 1 311 ? 5.587 -28.714 -6.640 1.00 31.11 311 ASP A N 1
ATOM 2474 C CA . ASP A 1 311 ? 5.530 -30.067 -7.187 1.00 31.11 311 ASP A CA 1
ATOM 2475 C C . ASP A 1 311 ? 4.388 -30.119 -8.204 1.00 31.11 311 ASP A C 1
ATOM 2477 O O . ASP A 1 311 ? 3.209 -29.966 -7.878 1.00 31.11 311 ASP A O 1
ATOM 2481 N N . LEU A 1 312 ? 4.780 -30.274 -9.463 1.00 34.44 312 LEU A N 1
ATOM 2482 C CA . LEU A 1 312 ? 3.909 -30.369 -10.618 1.00 34.44 312 LEU A CA 1
ATOM 2483 C C . LEU A 1 312 ? 3.713 -31.857 -10.908 1.00 34.44 312 LEU A C 1
ATOM 2485 O O . LEU A 1 312 ? 4.398 -32.421 -11.761 1.00 34.44 312 LEU A O 1
ATOM 2489 N N . ASP A 1 313 ? 2.786 -32.508 -10.203 1.00 32.56 313 ASP A N 1
ATOM 2490 C CA . ASP A 1 313 ? 2.348 -33.838 -10.624 1.00 32.56 313 ASP A CA 1
ATOM 2491 C C . ASP A 1 313 ? 1.438 -33.697 -11.848 1.00 32.56 313 ASP A C 1
ATOM 2493 O O . ASP A 1 313 ? 0.239 -33.416 -11.785 1.00 32.56 313 ASP A O 1
ATOM 2497 N N . ARG A 1 314 ? 2.076 -33.886 -13.006 1.00 35.81 314 ARG A N 1
ATOM 2498 C CA . ARG A 1 314 ? 1.441 -34.267 -14.263 1.00 35.81 314 ARG A CA 1
ATOM 2499 C C . ARG A 1 314 ? 0.701 -35.590 -14.062 1.00 35.81 314 ARG A C 1
ATOM 2501 O O . ARG A 1 314 ? 1.332 -36.635 -13.968 1.00 35.81 314 ARG A O 1
ATOM 2508 N N . ALA A 1 315 ? -0.623 -35.558 -14.149 1.00 29.02 315 ALA A N 1
ATOM 2509 C CA . ALA A 1 315 ? -1.395 -36.706 -14.611 1.00 29.02 315 ALA A CA 1
ATOM 2510 C C . ALA A 1 315 ? -1.773 -36.471 -16.083 1.00 29.02 315 ALA A C 1
ATOM 2512 O O . ALA A 1 315 ? -2.761 -35.808 -16.395 1.00 29.02 315 ALA A O 1
ATOM 2513 N N . VAL A 1 316 ? -0.944 -36.985 -16.993 1.00 32.47 316 VAL A N 1
ATOM 2514 C CA . VAL A 1 316 ? -1.300 -37.225 -18.396 1.00 32.47 316 VAL A CA 1
ATOM 2515 C C . VAL A 1 316 ? -1.036 -38.702 -18.657 1.00 32.47 316 VAL A C 1
ATOM 2517 O O . VAL A 1 316 ? 0.124 -39.093 -18.616 1.00 32.47 316 VAL A O 1
ATOM 2520 N N . GLY A 1 317 ? -2.099 -39.452 -18.970 1.00 29.91 317 GLY A N 1
ATOM 2521 C CA . GLY A 1 317 ? -2.045 -40.726 -19.703 1.00 29.91 317 GLY A CA 1
ATOM 2522 C C . GLY A 1 317 ? -1.585 -41.944 -18.922 1.00 29.91 317 GLY A C 1
ATOM 2523 O O . GLY A 1 317 ? -0.358 -42.108 -18.779 1.00 29.91 317 GLY A O 1
#

Sequence (317 aa):
MDIETKSRLIEKATCFYEKAFASSEHARKCLESEGITDNRLYERHRIGFSDGSLVKALPKQGRIIDELKSIGILNQNGTELFKGCVTFPIMDEDGKPVNICGYNPESKTYLYLPNNTNTVWNMEAKKLYDEMVESESIMDALKQEMSGIKNVMVGKTKSNLPATKKTNEGTVIERGLRKYTIIGLEKTENKMKATVKIEKAGRFHVDTINFYSSRERKLLCQEICRTFEEPPEVIEADLNSIISLAESNAIDDGKSQRNSDKPYQMTQQEEREATEYGKSENLIENILKGTRCHSKQIVDKKDYTLIIYSDLDRAVG